Protein AF-A0A6G7C1N6-F1 (afdb_monomer)

Radius of gyration: 21.35 Å; Cα contacts (8 Å, |Δi|>4): 189; chains: 1; bounding box: 55×46×59 Å

Mean predicted aligned error: 6.72 Å

Solvent-accessible surface area (backbone atoms only — not comparable to full-atom values): 11864 Å² total; per-residue (Å²): 137,76,78,71,49,55,64,62,44,63,66,41,54,70,40,56,60,66,45,40,52,55,46,50,56,48,52,52,52,52,46,51,51,34,33,75,70,66,79,36,56,66,69,57,44,53,50,49,53,52,52,52,49,65,70,47,46,66,64,53,44,53,55,50,53,54,48,50,54,51,53,51,49,56,49,37,54,54,47,24,75,73,68,78,51,92,70,78,76,60,67,72,58,52,52,49,52,62,74,38,42,68,51,41,68,70,47,51,50,52,47,53,54,27,48,34,37,56,42,59,59,53,65,52,33,40,33,78,36,80,51,61,86,92,42,67,51,49,36,33,32,35,49,74,53,75,87,51,48,78,48,28,65,60,49,73,45,44,42,62,34,54,48,54,43,82,78,44,69,91,57,55,74,66,60,44,55,74,46,28,68,63,50,49,53,51,39,49,75,70,63,30,47,64,61,65,71,62,22,62,81,48,52,20,26,57,52,80,82,86,124

Structure (mmCIF, N/CA/C/O backbone):
data_AF-A0A6G7C1N6-F1
#
_entry.id   AF-A0A6G7C1N6-F1
#
loop_
_atom_site.group_PDB
_atom_site.id
_atom_site.type_symbol
_atom_site.label_atom_id
_atom_site.label_alt_id
_atom_site.label_comp_id
_atom_site.label_asym_id
_atom_site.label_entity_id
_atom_site.label_seq_id
_atom_site.pdbx_PDB_ins_code
_atom_site.Cartn_x
_atom_site.Cartn_y
_atom_site.Cartn_z
_atom_site.occupancy
_atom_site.B_iso_or_equiv
_atom_site.auth_seq_id
_atom_site.auth_comp_id
_atom_site.auth_asym_id
_atom_site.auth_atom_id
_atom_site.pdbx_PDB_model_num
ATOM 1 N N . MET A 1 1 ? -12.155 10.805 4.838 1.00 38.41 1 MET A N 1
ATOM 2 C CA . MET A 1 1 ? -11.501 9.837 3.916 1.00 38.41 1 MET A CA 1
ATOM 3 C C . MET A 1 1 ? -12.483 8.929 3.139 1.00 38.41 1 MET A C 1
ATOM 5 O O . MET A 1 1 ? -12.028 8.011 2.470 1.00 38.41 1 MET A O 1
ATOM 9 N N . ALA A 1 2 ? -13.802 9.180 3.157 1.00 33.94 2 ALA A N 1
ATOM 10 C CA . ALA A 1 2 ? -14.823 8.188 2.778 1.00 33.94 2 ALA A CA 1
ATOM 11 C C . ALA A 1 2 ? -15.446 8.314 1.362 1.00 33.94 2 ALA A C 1
ATOM 13 O O . ALA A 1 2 ? -16.517 7.760 1.142 1.00 33.94 2 ALA A O 1
ATOM 14 N N . SER A 1 3 ? -14.834 9.017 0.396 1.00 39.03 3 SER A N 1
ATOM 15 C CA . SER A 1 3 ? -15.462 9.236 -0.933 1.00 39.03 3 SER A CA 1
ATOM 16 C C . SER A 1 3 ? -14.663 8.766 -2.155 1.00 39.03 3 SER A C 1
ATOM 18 O O . SER A 1 3 ? -15.108 8.944 -3.287 1.00 39.03 3 SER A O 1
ATOM 20 N N . LEU A 1 4 ? -13.497 8.138 -1.983 1.00 48.91 4 LEU A N 1
ATOM 21 C CA . LEU A 1 4 ? -12.754 7.603 -3.128 1.00 48.91 4 LEU A CA 1
ATOM 22 C C . LEU A 1 4 ? -13.319 6.224 -3.495 1.00 48.91 4 LEU A C 1
ATOM 24 O O . LEU A 1 4 ? -13.067 5.240 -2.801 1.00 48.91 4 LEU A O 1
ATOM 28 N N . GLY A 1 5 ? -14.111 6.173 -4.572 1.00 58.88 5 GLY A N 1
ATOM 29 C CA . GLY A 1 5 ? -14.735 4.950 -5.085 1.00 58.88 5 GLY A CA 1
ATOM 30 C C . GLY A 1 5 ? -13.748 3.790 -5.284 1.00 58.88 5 GLY A C 1
ATOM 31 O O . GLY A 1 5 ? -12.552 3.996 -5.508 1.00 58.88 5 GLY A O 1
ATOM 32 N N . ALA A 1 6 ? -14.260 2.557 -5.214 1.00 59.09 6 ALA A N 1
ATOM 33 C CA . ALA A 1 6 ? -13.471 1.320 -5.203 1.00 59.09 6 ALA A CA 1
ATOM 34 C C . ALA A 1 6 ? -12.459 1.202 -6.364 1.00 59.09 6 ALA A C 1
ATOM 36 O O . ALA A 1 6 ? -11.349 0.718 -6.155 1.00 59.09 6 ALA A O 1
ATOM 37 N N . ILE A 1 7 ? -12.798 1.712 -7.554 1.00 63.44 7 ILE A N 1
ATOM 38 C CA . ILE A 1 7 ? -11.931 1.697 -8.746 1.00 63.44 7 ILE A CA 1
ATOM 39 C C . ILE A 1 7 ? -10.726 2.631 -8.578 1.00 63.44 7 ILE A C 1
ATOM 41 O O . ILE A 1 7 ? -9.591 2.220 -8.797 1.00 63.44 7 ILE A O 1
ATOM 45 N N . LYS A 1 8 ? -10.941 3.872 -8.116 1.00 64.00 8 LYS A N 1
ATOM 46 C CA . LYS A 1 8 ? -9.837 4.812 -7.851 1.00 64.00 8 LYS A CA 1
ATOM 47 C C . LYS A 1 8 ? -8.891 4.251 -6.793 1.00 64.00 8 LYS A C 1
ATOM 49 O O . LYS A 1 8 ? -7.681 4.397 -6.922 1.00 64.00 8 LYS A O 1
ATOM 54 N N . ARG A 1 9 ? -9.420 3.563 -5.775 1.00 66.12 9 ARG A N 1
ATOM 55 C CA . ARG A 1 9 ? -8.596 2.844 -4.793 1.00 66.12 9 ARG A CA 1
ATOM 56 C C . ARG A 1 9 ? -7.813 1.703 -5.426 1.00 66.12 9 ARG A C 1
ATOM 58 O O . ARG A 1 9 ? -6.621 1.625 -5.171 1.00 66.12 9 ARG A O 1
ATOM 65 N N . LEU A 1 10 ? -8.424 0.863 -6.259 1.00 66.88 10 LEU A N 1
ATOM 66 C CA . LEU A 1 10 ? -7.709 -0.223 -6.937 1.00 66.88 10 LEU A CA 1
ATOM 67 C C . LEU A 1 10 ? -6.537 0.293 -7.783 1.00 66.88 10 LEU A C 1
ATOM 69 O O . LEU A 1 10 ? -5.484 -0.327 -7.775 1.00 66.88 10 LEU A O 1
ATOM 73 N N . LEU A 1 11 ? -6.697 1.440 -8.446 1.00 65.31 11 LEU A N 1
ATOM 74 C CA . LEU A 1 11 ? -5.650 2.047 -9.276 1.00 65.31 11 LEU A CA 1
ATOM 75 C C . LEU A 1 11 ? -4.551 2.748 -8.460 1.00 65.31 11 LEU A C 1
ATOM 77 O O . LEU A 1 11 ? -3.399 2.760 -8.866 1.00 65.31 11 LEU A O 1
ATOM 81 N N . THR A 1 12 ? -4.886 3.308 -7.295 1.00 66.62 12 THR A N 1
ATOM 82 C CA . THR A 1 12 ? -3.938 4.066 -6.443 1.00 66.62 12 THR A CA 1
ATOM 83 C C . THR A 1 12 ? -3.315 3.240 -5.316 1.00 66.62 12 THR A C 1
ATOM 85 O O . THR A 1 12 ? -2.442 3.717 -4.596 1.00 66.62 12 THR A O 1
ATOM 88 N N . THR A 1 13 ? -3.784 2.008 -5.122 1.00 65.69 13 THR A N 1
ATOM 89 C CA . THR A 1 13 ? -3.268 1.076 -4.111 1.00 65.69 13 THR A CA 1
ATOM 90 C C . THR A 1 13 ? -1.903 0.471 -4.482 1.00 65.69 13 THR A C 1
ATOM 92 O O . THR A 1 13 ? -1.080 0.347 -3.575 1.00 65.69 13 THR A O 1
ATOM 95 N N . PRO A 1 14 ? -1.633 0.107 -5.754 1.00 63.72 14 PRO A N 1
ATOM 96 C CA . PRO A 1 14 ? -0.341 -0.431 -6.176 1.00 63.72 14 PRO A CA 1
ATOM 97 C C . PRO A 1 14 ? 0.733 0.654 -6.304 1.00 63.72 14 PRO A C 1
ATOM 99 O O . PRO A 1 14 ? 1.883 0.404 -5.965 1.00 63.72 14 PRO A O 1
ATOM 102 N N . ASP A 1 15 ? 0.364 1.855 -6.764 1.00 70.12 15 ASP A N 1
ATOM 103 C CA . ASP A 1 15 ? 1.309 2.955 -6.971 1.00 70.12 15 ASP A CA 1
ATOM 104 C C . ASP A 1 15 ? 1.477 3.794 -5.699 1.00 70.12 15 ASP A C 1
ATOM 106 O O . ASP A 1 15 ? 0.717 4.722 -5.389 1.00 70.12 15 ASP A O 1
ATOM 110 N N . VAL A 1 16 ? 2.519 3.455 -4.945 1.00 69.81 16 VAL A N 1
ATOM 111 C CA . VAL A 1 16 ? 2.881 4.162 -3.717 1.00 69.81 16 VAL A CA 1
ATOM 112 C C . VAL A 1 16 ? 3.701 5.418 -3.985 1.00 69.81 16 VAL A C 1
ATOM 114 O O . VAL A 1 16 ? 3.812 6.244 -3.081 1.00 69.81 16 VAL A O 1
ATOM 117 N N . VAL A 1 17 ? 4.166 5.653 -5.213 1.00 76.19 17 VAL A N 1
ATOM 118 C CA . VAL A 1 17 ? 4.779 6.931 -5.583 1.00 76.19 17 VAL A CA 1
ATOM 119 C C . VAL A 1 17 ? 3.692 7.991 -5.670 1.00 76.19 17 VAL A C 1
ATOM 121 O O . VAL A 1 17 ? 3.662 8.893 -4.835 1.00 76.19 17 VAL A O 1
ATOM 124 N N . LEU A 1 18 ? 2.731 7.855 -6.588 1.00 75.19 18 LEU A N 1
ATOM 125 C CA . LEU A 1 18 ? 1.660 8.847 -6.724 1.00 75.19 18 LEU A CA 1
ATOM 126 C C . LEU A 1 18 ? 0.779 8.882 -5.471 1.00 75.19 18 LEU A C 1
ATOM 128 O O . LEU A 1 18 ? 0.541 9.947 -4.897 1.00 75.19 18 LEU A O 1
ATOM 132 N N . GLY A 1 19 ? 0.353 7.717 -4.972 1.00 74.56 19 GLY A N 1
ATOM 133 C CA . GLY A 1 19 ? -0.438 7.633 -3.745 1.00 74.56 19 GLY A CA 1
ATOM 134 C C . GLY A 1 19 ? 0.308 8.145 -2.506 1.00 74.56 19 GLY A C 1
ATOM 135 O O . GLY A 1 19 ? -0.309 8.714 -1.603 1.00 74.56 19 GLY A O 1
ATOM 136 N N . GLY A 1 20 ? 1.627 7.952 -2.436 1.00 77.19 20 GLY A N 1
ATOM 137 C CA . GLY A 1 20 ? 2.487 8.458 -1.364 1.00 77.19 20 GLY A CA 1
ATOM 138 C C . GLY A 1 20 ? 2.661 9.971 -1.417 1.00 77.19 20 GLY A C 1
ATOM 139 O O . GLY A 1 20 ? 2.500 10.622 -0.388 1.00 77.19 20 GLY A O 1
ATOM 140 N N . LEU A 1 21 ? 2.890 10.538 -2.603 1.00 80.25 21 LEU A N 1
ATOM 141 C CA . LEU A 1 21 ? 3.000 11.985 -2.805 1.00 80.25 21 LEU A CA 1
ATOM 142 C C . LEU A 1 21 ? 1.693 12.707 -2.453 1.00 80.25 21 LEU A C 1
ATOM 144 O O . LEU A 1 21 ? 1.715 13.684 -1.704 1.00 80.25 21 LEU A O 1
ATOM 148 N N . PHE A 1 22 ? 0.538 12.187 -2.888 1.00 82.12 22 PHE A N 1
ATOM 149 C CA . PHE A 1 22 ? -0.759 12.753 -2.497 1.00 82.12 22 PHE A CA 1
ATOM 150 C C . PHE A 1 22 ? -1.008 12.668 -0.985 1.00 82.12 22 PHE A C 1
ATOM 152 O O . PHE A 1 22 ? -1.589 13.584 -0.398 1.00 82.12 22 PHE A O 1
ATOM 159 N N . ARG A 1 23 ? -0.568 11.581 -0.335 1.00 80.88 23 ARG A N 1
ATOM 160 C CA . ARG A 1 23 ? -0.648 11.444 1.127 1.00 80.88 23 ARG A CA 1
ATOM 161 C C . ARG A 1 23 ? 0.262 12.433 1.843 1.00 80.88 23 ARG A C 1
ATOM 163 O O . ARG A 1 23 ? -0.199 13.055 2.791 1.00 80.88 23 ARG A O 1
ATOM 170 N N . LEU A 1 24 ? 1.500 12.601 1.382 1.00 85.88 24 LEU A N 1
ATOM 171 C CA . LEU A 1 24 ? 2.441 13.585 1.920 1.00 85.88 24 LEU A CA 1
ATOM 172 C C . LEU A 1 24 ? 1.850 14.991 1.860 1.00 85.88 24 LEU A C 1
ATOM 174 O O . LEU A 1 24 ? 1.790 15.666 2.882 1.00 85.88 24 LEU A O 1
ATOM 178 N N . HIS A 1 25 ? 1.334 15.387 0.695 1.00 87.75 25 HIS A N 1
ATOM 179 C CA . HIS A 1 25 ? 0.701 16.690 0.520 1.00 87.75 25 HIS A CA 1
ATOM 180 C C . HIS A 1 25 ? -0.464 16.901 1.498 1.00 87.75 25 HIS A C 1
ATOM 182 O O . HIS A 1 25 ? -0.517 17.915 2.193 1.00 87.75 25 HIS A O 1
ATOM 188 N N . ARG A 1 26 ? -1.369 15.918 1.611 1.00 88.44 26 ARG A N 1
ATOM 189 C CA . ARG A 1 26 ? -2.503 16.007 2.540 1.00 88.44 26 ARG A CA 1
ATOM 190 C C . ARG A 1 26 ? -2.053 16.082 3.997 1.00 88.44 26 ARG A C 1
ATOM 192 O O . ARG A 1 26 ? -2.545 16.929 4.724 1.00 88.44 26 ARG A O 1
ATOM 199 N N . MET A 1 27 ? -1.112 15.238 4.412 1.00 89.88 27 MET A N 1
ATOM 200 C CA . MET A 1 27 ? -0.614 15.249 5.788 1.00 89.88 27 MET A CA 1
ATOM 201 C C . MET A 1 27 ? 0.094 16.560 6.127 1.00 89.88 27 MET A C 1
ATOM 203 O O . MET A 1 27 ? -0.031 17.034 7.248 1.00 89.88 27 MET A O 1
ATOM 207 N N . PHE A 1 28 ? 0.805 17.166 5.174 1.00 93.56 28 PHE A N 1
ATOM 208 C CA . PHE A 1 28 ? 1.429 18.468 5.393 1.00 93.56 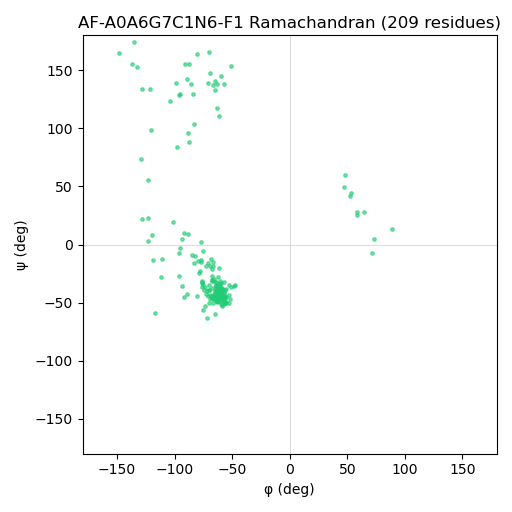28 PHE A CA 1
ATOM 209 C C . PHE A 1 28 ? 0.374 19.554 5.596 1.00 93.56 28 PHE A C 1
ATOM 211 O O . PHE A 1 28 ? 0.517 20.341 6.525 1.00 93.56 28 PHE A O 1
ATOM 218 N N . SER A 1 29 ? -0.694 19.537 4.793 1.00 94.00 29 SER A N 1
ATOM 219 C CA . SER A 1 29 ? -1.839 20.437 4.961 1.00 94.00 29 SER A CA 1
ATOM 220 C C . SER A 1 29 ? -2.560 20.221 6.295 1.00 94.00 29 SER A C 1
ATOM 222 O O . SER A 1 29 ? -2.885 21.194 6.968 1.00 94.00 29 SER A O 1
ATOM 224 N N . ASP A 1 30 ? -2.769 18.971 6.719 1.00 92.94 30 ASP A N 1
ATOM 225 C CA . ASP A 1 30 ? -3.373 18.670 8.021 1.00 92.94 30 ASP A CA 1
ATOM 226 C C . ASP A 1 30 ? -2.481 19.177 9.171 1.00 92.94 30 ASP A C 1
ATOM 228 O O . ASP A 1 30 ? -2.976 19.793 10.107 1.00 92.94 30 ASP A O 1
ATOM 232 N N . MET A 1 31 ? -1.158 19.006 9.077 1.00 94.50 31 MET A N 1
ATOM 233 C CA . MET A 1 31 ? -0.210 19.539 10.064 1.00 94.50 31 MET A CA 1
ATOM 234 C C . MET A 1 31 ? -0.202 21.068 10.129 1.00 94.50 31 MET A C 1
ATOM 236 O O . MET A 1 31 ? -0.048 21.613 11.218 1.00 94.50 31 MET A O 1
ATOM 240 N N . ASP A 1 32 ? -0.343 21.756 8.994 1.00 95.12 32 ASP A N 1
ATOM 241 C CA . ASP A 1 32 ? -0.446 23.221 8.972 1.00 95.12 32 ASP A CA 1
ATOM 242 C C . ASP A 1 32 ? -1.719 23.693 9.675 1.00 95.12 32 ASP A C 1
ATOM 244 O O . ASP A 1 32 ? -1.660 24.596 10.504 1.00 95.12 32 ASP A O 1
ATOM 248 N N . ARG A 1 33 ? -2.842 23.002 9.460 1.00 95.44 33 ARG A N 1
ATOM 249 C CA . ARG A 1 33 ? -4.099 23.290 10.164 1.00 95.44 33 ARG A CA 1
ATOM 250 C C . ARG A 1 33 ? -3.991 23.067 11.673 1.00 95.44 33 ARG A C 1
ATOM 252 O O . ARG A 1 33 ? -4.511 23.861 12.445 1.00 95.44 33 ARG A O 1
ATOM 259 N N . GLU A 1 34 ? -3.303 22.017 12.118 1.00 95.25 34 GLU A N 1
ATOM 260 C CA . GLU A 1 34 ? -3.068 21.786 13.553 1.00 95.25 34 GLU A CA 1
ATOM 261 C C . GLU A 1 34 ? -2.144 22.849 14.175 1.00 95.25 34 GLU A C 1
ATOM 263 O O . GLU A 1 34 ? -2.296 23.224 15.338 1.00 95.25 34 GLU A O 1
ATOM 268 N N . VAL A 1 35 ? -1.205 23.389 13.396 1.00 96.00 35 VAL A N 1
ATOM 269 C CA . VAL A 1 35 ? -0.404 24.544 13.818 1.00 96.00 35 VAL A CA 1
ATOM 270 C C . VAL A 1 35 ? -1.275 25.794 13.953 1.00 96.00 35 VAL A C 1
ATOM 272 O O . VAL A 1 35 ? -1.194 26.476 14.973 1.00 96.00 35 VAL A O 1
ATOM 275 N N . GLU A 1 36 ? -2.127 26.075 12.964 1.00 95.81 36 GLU A N 1
ATOM 276 C CA . GLU A 1 36 ? -3.073 27.201 12.989 1.00 95.81 36 GLU A CA 1
ATOM 277 C C . GLU A 1 36 ? -4.051 27.106 14.170 1.00 95.81 36 GLU A C 1
ATOM 279 O O . GLU A 1 36 ? -4.338 28.108 14.821 1.00 95.81 36 GLU A O 1
ATOM 284 N N . ASN A 1 37 ? -4.500 25.894 14.505 1.00 95.69 37 ASN A N 1
ATOM 285 C CA . ASN A 1 37 ? -5.381 25.623 15.644 1.00 95.69 37 ASN A CA 1
ATOM 286 C C . ASN A 1 37 ? -4.664 25.678 17.008 1.00 95.69 37 ASN A C 1
ATOM 288 O O . ASN A 1 37 ? -5.308 25.525 18.047 1.00 95.69 37 ASN A O 1
ATOM 292 N N . GLY A 1 38 ? -3.338 25.844 17.032 1.00 94.12 38 GLY A N 1
ATOM 293 C CA . GLY A 1 38 ? -2.531 25.870 18.254 1.00 94.12 38 GLY A CA 1
ATOM 294 C C . GLY A 1 38 ? -2.340 24.507 18.934 1.00 94.12 38 GLY A C 1
ATOM 295 O O . GLY A 1 38 ? -1.733 24.443 20.004 1.00 94.12 38 GLY A O 1
ATOM 296 N N . SER A 1 39 ? -2.816 23.412 18.332 1.00 94.88 39 SER A N 1
ATOM 297 C CA . SER A 1 39 ? -2.665 22.047 18.855 1.00 94.88 39 SER A CA 1
ATOM 298 C C . SER A 1 39 ? -1.265 21.474 18.602 1.00 94.88 39 SER A C 1
ATOM 300 O O . SER A 1 39 ? -0.818 20.582 19.328 1.00 94.88 39 SER A O 1
ATOM 302 N N . LEU A 1 40 ? -0.541 22.002 17.605 1.00 95.38 40 LEU A N 1
ATOM 303 C CA . LEU A 1 40 ? 0.801 21.560 17.232 1.00 95.38 40 LEU A CA 1
ATOM 304 C C . LEU A 1 40 ? 1.794 22.729 17.157 1.00 95.38 40 LEU A C 1
ATOM 306 O O . LEU A 1 40 ? 1.551 23.749 16.523 1.00 95.38 40 LEU A O 1
ATOM 310 N N . LYS A 1 41 ? 2.983 22.567 17.751 1.00 95.81 41 LYS A N 1
ATOM 311 C CA . LYS A 1 41 ? 4.066 23.558 17.625 1.00 95.81 41 LYS A CA 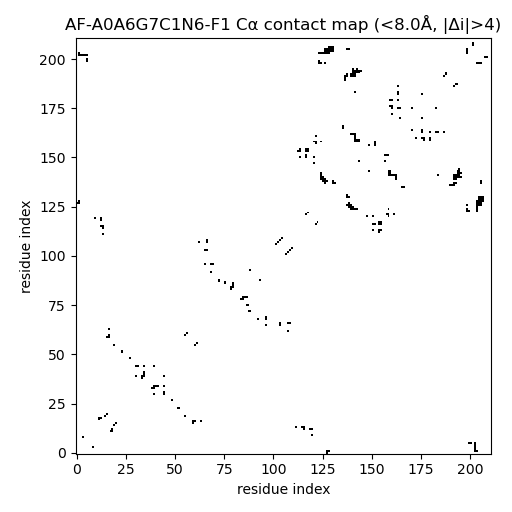1
ATOM 312 C C . LYS A 1 41 ? 4.653 23.555 16.207 1.00 95.81 41 LYS A C 1
ATOM 314 O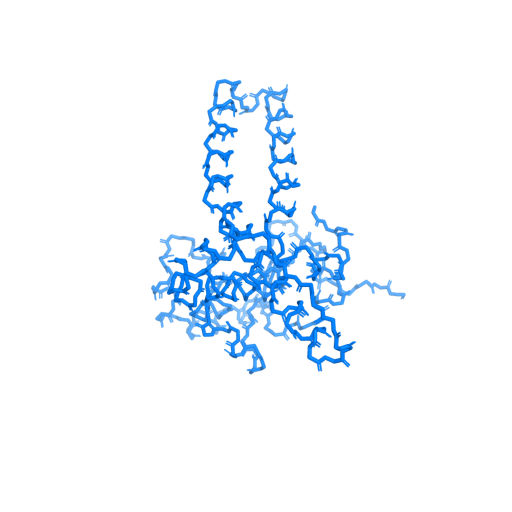 O . LYS A 1 41 ? 4.940 22.486 15.665 1.00 95.81 41 LYS A O 1
ATOM 319 N N . ILE A 1 42 ? 4.946 24.740 15.660 1.00 95.25 42 ILE A N 1
ATOM 320 C CA . ILE A 1 42 ? 5.568 24.928 14.328 1.00 95.25 42 ILE A CA 1
ATOM 321 C C . ILE A 1 42 ? 6.864 24.118 14.180 1.00 95.25 42 ILE A C 1
ATOM 323 O O . ILE A 1 42 ? 7.091 23.472 13.154 1.00 95.25 42 ILE A O 1
ATOM 327 N N . GLU A 1 43 ? 7.709 24.121 15.213 1.00 95.12 43 GLU A N 1
ATOM 328 C CA . GLU A 1 43 ? 8.978 23.388 15.207 1.00 95.12 43 GLU A CA 1
ATOM 329 C C . GLU A 1 43 ? 8.749 21.873 15.085 1.00 95.12 43 GLU A C 1
ATOM 331 O O . GLU A 1 43 ? 9.398 21.194 14.287 1.00 95.12 43 GLU A O 1
ATOM 336 N N . THR A 1 44 ? 7.783 21.342 15.840 1.00 94.56 44 THR A N 1
ATOM 337 C CA . THR A 1 44 ? 7.403 19.927 15.788 1.00 94.56 44 THR A CA 1
ATOM 338 C C . THR A 1 44 ? 6.812 19.572 14.427 1.00 94.56 44 THR A C 1
ATOM 340 O O . THR A 1 44 ? 7.226 18.573 13.842 1.00 94.56 44 THR A O 1
ATOM 343 N N . SER A 1 45 ? 5.918 20.405 13.884 1.00 95.00 45 SER A N 1
ATOM 344 C CA . SER A 1 45 ? 5.361 20.239 12.534 1.00 95.00 45 SER A CA 1
ATOM 345 C C . SER A 1 45 ? 6.471 20.165 11.480 1.00 95.00 45 SER A C 1
ATOM 347 O O . SER A 1 45 ? 6.558 19.195 10.729 1.00 95.00 45 SER A O 1
ATOM 349 N N . SER A 1 46 ? 7.410 21.114 11.500 1.00 94.75 46 SER A N 1
ATOM 350 C CA . SER A 1 46 ? 8.551 21.147 10.575 1.00 94.75 46 SER A CA 1
ATOM 351 C C . SER A 1 46 ? 9.432 19.896 10.673 1.00 94.75 46 SER A C 1
ATOM 353 O O . SER A 1 46 ? 9.803 19.311 9.650 1.00 94.75 46 SER A O 1
ATOM 355 N N . LYS A 1 47 ? 9.739 19.435 11.896 1.00 95.31 47 LYS A N 1
ATOM 356 C CA . LYS A 1 47 ? 10.499 18.192 12.116 1.00 95.31 47 LYS A CA 1
ATOM 357 C C . LYS A 1 47 ? 9.756 16.975 11.565 1.00 95.31 47 LYS A C 1
ATOM 359 O O . LYS A 1 47 ? 10.361 16.173 10.854 1.00 95.31 47 LYS A O 1
ATOM 364 N N . LEU A 1 48 ? 8.457 16.853 11.842 1.00 93.44 48 LEU A N 1
ATOM 365 C CA . LEU A 1 48 ? 7.631 15.748 11.352 1.00 93.44 48 LEU A CA 1
ATOM 366 C C . LEU A 1 48 ? 7.553 15.736 9.822 1.00 93.44 48 LEU A C 1
ATOM 368 O O . LEU A 1 48 ? 7.787 14.689 9.219 1.00 93.44 48 LEU A O 1
ATOM 372 N N . LYS A 1 49 ? 7.325 16.893 9.187 1.00 93.31 49 LYS A N 1
ATOM 373 C CA . LYS A 1 49 ? 7.319 17.032 7.723 1.00 93.31 49 LYS A CA 1
ATOM 374 C C . LYS A 1 49 ? 8.632 16.556 7.102 1.00 93.31 49 LYS A C 1
ATOM 376 O O . LYS A 1 49 ? 8.617 15.771 6.153 1.00 93.31 49 LYS A O 1
ATOM 381 N N . ARG A 1 50 ? 9.774 16.962 7.672 1.00 91.69 50 ARG A N 1
ATOM 382 C CA . ARG A 1 50 ? 11.102 16.532 7.209 1.00 91.69 50 ARG A CA 1
ATOM 383 C C . ARG A 1 50 ? 11.306 15.026 7.366 1.00 91.69 50 ARG A C 1
ATOM 385 O O . ARG A 1 50 ? 11.738 14.380 6.414 1.00 91.69 50 ARG A O 1
ATOM 392 N N . ILE A 1 51 ? 10.994 14.469 8.538 1.00 90.19 51 ILE A N 1
ATOM 393 C CA . ILE A 1 51 ? 11.115 13.027 8.804 1.00 90.19 51 ILE A CA 1
ATOM 394 C C . ILE A 1 51 ? 10.267 12.246 7.805 1.00 90.19 51 ILE A C 1
ATOM 396 O O . ILE A 1 51 ? 10.766 11.325 7.167 1.00 90.19 51 ILE A O 1
ATOM 400 N N . MET A 1 52 ? 9.009 12.635 7.618 1.00 86.25 52 MET A N 1
ATOM 401 C CA . MET A 1 52 ? 8.109 11.972 6.682 1.00 86.25 52 MET A CA 1
ATOM 402 C C . MET A 1 52 ? 8.606 12.029 5.238 1.00 86.25 52 MET A C 1
ATOM 404 O O . MET A 1 52 ? 8.604 11.002 4.560 1.00 86.25 52 MET A O 1
ATOM 408 N N . PHE A 1 53 ? 9.057 13.200 4.778 1.00 86.00 53 PHE A N 1
ATOM 409 C CA . PHE A 1 53 ? 9.622 13.355 3.439 1.00 86.00 53 PHE A CA 1
ATOM 410 C C . PHE A 1 53 ? 10.823 12.423 3.244 1.00 86.00 53 PHE A C 1
ATOM 412 O O . PHE A 1 53 ? 10.834 11.615 2.321 1.00 86.00 53 PHE A O 1
ATOM 419 N N . LEU A 1 54 ? 11.793 12.457 4.162 1.00 86.88 54 LEU A N 1
ATOM 420 C CA . LEU A 1 54 ? 12.999 11.627 4.079 1.00 86.88 54 LEU A CA 1
ATOM 421 C C . LEU A 1 54 ? 12.721 10.129 4.256 1.00 86.88 54 LEU A C 1
ATOM 423 O O . LEU A 1 54 ? 13.459 9.312 3.718 1.00 86.88 54 LEU A O 1
ATOM 427 N N . SER A 1 55 ? 11.661 9.761 4.976 1.00 80.25 55 SER A N 1
ATOM 428 C CA . SER A 1 55 ? 11.291 8.355 5.187 1.00 80.25 55 SER A CA 1
ATOM 429 C C . SER A 1 55 ? 10.626 7.741 3.956 1.00 80.25 55 SER A C 1
ATOM 431 O O . SER A 1 55 ? 10.770 6.549 3.704 1.00 80.25 55 SER A O 1
ATOM 433 N N . ILE A 1 56 ? 9.874 8.539 3.194 1.00 72.81 56 ILE A N 1
ATOM 434 C CA . ILE A 1 56 ? 9.124 8.053 2.032 1.00 72.81 56 ILE A CA 1
ATOM 435 C C . ILE A 1 56 ? 9.960 8.169 0.758 1.00 72.81 56 ILE A C 1
ATOM 437 O O . ILE A 1 56 ? 9.991 7.233 -0.035 1.00 72.81 56 ILE A O 1
ATOM 441 N N . VAL A 1 57 ? 10.633 9.298 0.544 1.00 73.62 57 VAL A N 1
ATOM 442 C CA . VAL A 1 57 ? 11.072 9.716 -0.793 1.00 73.62 57 VAL A CA 1
ATOM 443 C C . VAL A 1 57 ? 12.278 8.926 -1.321 1.00 73.62 57 VAL A C 1
ATOM 445 O O . VAL A 1 57 ? 12.130 8.315 -2.375 1.00 73.62 57 VAL A O 1
ATOM 448 N N . PRO A 1 58 ? 13.445 8.843 -0.654 1.00 77.38 58 PRO A N 1
ATOM 449 C CA . PRO A 1 58 ? 14.661 8.376 -1.324 1.00 77.38 58 PRO A CA 1
ATOM 450 C C . PRO A 1 58 ? 14.600 6.899 -1.727 1.00 77.38 58 PRO A C 1
ATOM 452 O O . PRO A 1 58 ? 14.832 6.556 -2.882 1.00 77.38 58 PRO A O 1
ATOM 455 N N . VAL A 1 59 ? 14.237 6.021 -0.790 1.00 82.12 59 VAL A N 1
ATOM 456 C CA . VAL A 1 59 ? 14.271 4.569 -1.019 1.00 82.12 59 VAL A CA 1
ATOM 457 C C . VAL A 1 59 ? 13.044 4.100 -1.798 1.00 82.12 59 VAL A C 1
ATOM 459 O O . VAL A 1 59 ? 13.179 3.329 -2.746 1.00 82.12 59 VAL A O 1
ATOM 462 N N . THR A 1 60 ? 11.848 4.579 -1.439 1.00 82.56 60 THR A N 1
ATOM 463 C CA . THR A 1 60 ? 10.608 4.129 -2.091 1.00 82.56 60 THR A CA 1
ATOM 464 C C . THR A 1 60 ? 10.558 4.583 -3.541 1.00 82.56 60 THR A C 1
ATOM 466 O O . THR A 1 60 ? 10.245 3.766 -4.404 1.00 82.56 60 THR A O 1
ATOM 469 N N . ILE A 1 61 ? 10.882 5.851 -3.828 1.00 84.94 61 ILE A N 1
ATOM 470 C CA . ILE A 1 61 ? 10.849 6.359 -5.205 1.00 84.94 61 ILE A CA 1
ATOM 471 C C . ILE A 1 61 ? 11.900 5.646 -6.043 1.00 84.94 61 ILE A C 1
ATOM 473 O O . ILE A 1 61 ? 11.561 5.161 -7.115 1.00 84.94 61 ILE A O 1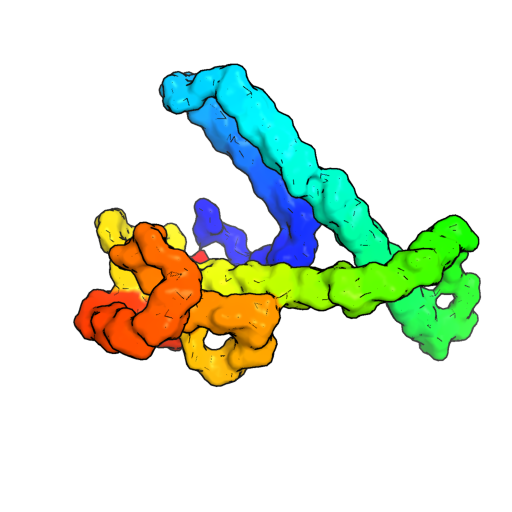
ATOM 477 N N . PHE A 1 62 ? 13.133 5.509 -5.545 1.00 88.81 62 PHE A N 1
ATOM 478 C CA . PHE A 1 62 ? 14.178 4.789 -6.270 1.00 88.81 62 PHE A CA 1
ATOM 479 C C . PHE A 1 62 ? 13.753 3.352 -6.611 1.00 88.81 62 PHE A C 1
ATOM 481 O O . PHE A 1 62 ? 13.803 2.954 -7.773 1.00 88.81 62 PHE A O 1
ATOM 488 N N . ALA A 1 63 ? 13.244 2.603 -5.627 1.00 90.94 63 ALA A N 1
ATOM 489 C CA . ALA A 1 63 ? 12.750 1.242 -5.835 1.00 90.94 63 ALA A CA 1
ATOM 490 C C . ALA A 1 63 ? 11.643 1.168 -6.901 1.00 90.94 63 ALA A C 1
ATOM 492 O O . ALA A 1 63 ? 11.657 0.273 -7.746 1.00 90.94 63 ALA A O 1
ATOM 493 N N . HIS A 1 64 ? 10.699 2.114 -6.892 1.00 90.12 64 HIS A N 1
ATOM 494 C CA . HIS A 1 64 ? 9.606 2.139 -7.865 1.00 90.12 64 HIS A CA 1
ATOM 495 C C . HIS A 1 64 ? 10.070 2.577 -9.255 1.00 90.12 64 HIS A C 1
ATOM 497 O O . HIS A 1 64 ? 9.607 2.011 -10.235 1.00 90.12 64 HIS A O 1
ATOM 503 N N . VAL A 1 65 ? 11.014 3.517 -9.364 1.00 91.38 65 VAL A N 1
ATOM 504 C CA . VAL A 1 65 ? 11.608 3.914 -10.652 1.00 91.38 65 VAL A CA 1
ATOM 505 C C . VAL A 1 65 ? 12.315 2.728 -11.308 1.00 91.38 65 VAL A C 1
ATOM 507 O O . VAL A 1 65 ? 12.101 2.475 -12.492 1.00 91.38 65 VAL A O 1
ATOM 510 N N . VAL A 1 66 ? 13.089 1.949 -10.544 1.00 94.88 66 VAL A N 1
ATOM 511 C CA . VAL A 1 66 ? 13.708 0.709 -11.045 1.00 94.88 66 VAL A CA 1
ATOM 512 C C . VAL A 1 66 ? 12.639 -0.274 -11.532 1.00 94.88 66 VAL A C 1
ATOM 514 O O . VAL A 1 66 ? 12.762 -0.819 -12.628 1.00 94.88 66 VAL A O 1
ATOM 517 N N . LEU A 1 67 ? 11.563 -0.468 -10.7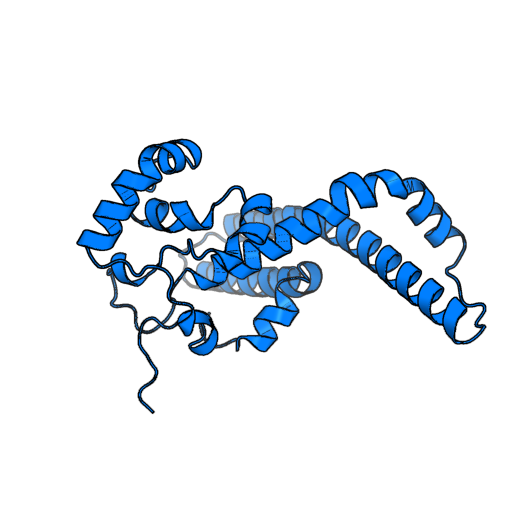62 1.00 94.56 67 LEU A N 1
ATOM 518 C CA . LEU A 1 67 ? 10.445 -1.328 -11.164 1.00 94.56 67 LEU A CA 1
ATOM 519 C C . LEU A 1 67 ? 9.715 -0.808 -12.413 1.00 94.56 67 LEU A C 1
ATOM 521 O O . LEU A 1 67 ? 9.309 -1.614 -13.244 1.00 94.56 67 LEU A O 1
ATOM 525 N N . TYR A 1 68 ? 9.573 0.508 -12.589 1.00 93.56 68 TYR A N 1
ATOM 526 C CA . TYR A 1 68 ? 8.976 1.097 -13.790 1.00 93.56 68 TYR A CA 1
ATOM 527 C C . TYR A 1 68 ? 9.809 0.806 -15.031 1.00 93.56 68 TYR A C 1
ATOM 529 O O . TYR A 1 68 ? 9.249 0.352 -16.026 1.00 93.56 68 TYR A O 1
ATOM 537 N N . PHE A 1 69 ? 11.131 0.985 -14.963 1.00 96.38 69 PHE A N 1
ATOM 538 C CA . PHE A 1 69 ? 12.018 0.596 -16.061 1.00 96.38 69 PHE A CA 1
ATOM 539 C C . PHE A 1 69 ? 11.965 -0.909 -16.329 1.00 96.38 69 PHE A C 1
ATOM 541 O O . PHE A 1 69 ? 11.873 -1.311 -17.483 1.00 96.38 69 PHE A O 1
ATOM 548 N N . PHE A 1 70 ? 11.940 -1.738 -15.283 1.00 96.69 70 PHE A N 1
ATOM 549 C CA . PHE A 1 70 ? 11.815 -3.187 -15.425 1.00 96.69 70 PHE A CA 1
ATOM 550 C C . PHE A 1 70 ? 10.520 -3.600 -16.149 1.00 96.69 70 PHE A C 1
ATOM 552 O O . PHE A 1 70 ? 10.573 -4.343 -17.127 1.00 96.69 70 PHE A O 1
ATOM 559 N N . PHE A 1 71 ? 9.356 -3.099 -15.717 1.00 95.75 71 PHE A N 1
ATOM 560 C CA . PHE A 1 71 ? 8.076 -3.426 -16.357 1.00 95.75 71 PHE A CA 1
ATOM 561 C C . PHE A 1 71 ? 7.958 -2.845 -17.767 1.00 95.75 71 PHE A C 1
ATOM 563 O O . PHE A 1 71 ? 7.407 -3.502 -18.648 1.00 95.75 71 PHE A O 1
ATOM 570 N N . ALA A 1 72 ? 8.477 -1.637 -17.993 1.00 96.00 72 ALA A N 1
ATOM 571 C CA . ALA A 1 72 ? 8.518 -1.048 -19.323 1.00 96.00 72 ALA A CA 1
ATOM 572 C C . ALA A 1 72 ? 9.433 -1.853 -20.262 1.00 96.00 72 ALA A C 1
ATOM 574 O O . ALA A 1 72 ? 9.046 -2.085 -21.401 1.00 96.00 72 ALA A O 1
ATOM 575 N N . GLY A 1 73 ? 10.571 -2.360 -19.777 1.00 95.56 73 GLY A N 1
ATOM 576 C CA . GLY A 1 73 ? 11.442 -3.272 -20.526 1.00 95.56 73 GLY A CA 1
ATOM 577 C C . GLY A 1 73 ? 10.728 -4.568 -20.900 1.00 95.56 73 GLY A C 1
ATOM 578 O O . GLY A 1 73 ? 10.661 -4.912 -22.073 1.00 95.56 73 GLY A O 1
ATOM 579 N N . ALA A 1 74 ? 10.068 -5.213 -19.934 1.00 95.00 74 ALA A N 1
ATOM 580 C CA . ALA A 1 74 ? 9.280 -6.419 -20.194 1.00 95.00 74 ALA A CA 1
ATOM 581 C C . ALA A 1 74 ? 8.145 -6.186 -21.214 1.00 95.00 74 ALA A C 1
ATOM 583 O O . ALA A 1 74 ? 7.841 -7.059 -22.028 1.00 95.00 74 ALA A O 1
ATOM 584 N N . LEU A 1 75 ? 7.514 -5.006 -21.187 1.00 95.12 75 LEU A N 1
ATOM 585 C CA . LEU A 1 75 ? 6.508 -4.616 -22.174 1.00 95.12 75 LEU A CA 1
ATOM 586 C C . LEU A 1 75 ? 7.125 -4.388 -23.561 1.00 95.12 75 LEU A C 1
ATOM 588 O O . LEU A 1 75 ? 6.543 -4.830 -24.551 1.00 95.12 75 LEU A O 1
ATOM 592 N N . LEU A 1 76 ? 8.278 -3.717 -23.643 1.00 94.62 76 LEU A N 1
ATOM 593 C CA . LEU A 1 76 ? 9.000 -3.502 -24.899 1.00 94.62 76 LEU A CA 1
ATOM 594 C C . LEU A 1 76 ? 9.424 -4.831 -25.527 1.00 94.62 76 LEU A C 1
ATOM 596 O O . LEU A 1 76 ? 9.149 -5.041 -26.704 1.00 94.62 76 LEU A O 1
ATOM 600 N N . ASP A 1 77 ? 9.983 -5.758 -24.748 1.00 93.31 77 ASP A N 1
ATOM 601 C CA . ASP A 1 77 ? 10.349 -7.099 -25.219 1.00 93.31 77 ASP A CA 1
ATOM 602 C C . ASP A 1 77 ? 9.134 -7.848 -25.779 1.00 93.31 77 ASP A C 1
ATOM 604 O O . ASP A 1 77 ? 9.186 -8.436 -26.865 1.00 93.31 77 ASP A O 1
ATOM 608 N N . TRP A 1 78 ? 8.001 -7.775 -25.071 1.00 94.19 78 TRP A N 1
ATOM 609 C CA . TRP A 1 78 ? 6.746 -8.363 -25.531 1.00 94.19 78 TRP A CA 1
ATOM 610 C C . TRP A 1 78 ? 6.253 -7.732 -26.843 1.00 94.19 78 TRP A C 1
ATOM 612 O O . TRP A 1 78 ? 5.823 -8.458 -27.740 1.00 94.19 78 TRP A O 1
ATOM 622 N N . LEU A 1 79 ? 6.332 -6.405 -26.992 1.00 94.81 79 LEU A N 1
ATOM 623 C CA . LEU A 1 79 ? 5.938 -5.697 -28.217 1.00 94.81 79 LEU A CA 1
ATOM 624 C C . LEU A 1 79 ? 6.880 -5.993 -29.390 1.00 94.81 79 LEU A C 1
ATOM 626 O O . LEU A 1 79 ? 6.403 -6.275 -30.491 1.00 94.81 79 LEU A O 1
ATOM 630 N N . ASN A 1 80 ? 8.194 -5.979 -29.159 1.00 94.06 80 ASN A N 1
ATOM 631 C CA . ASN A 1 80 ? 9.214 -6.302 -30.156 1.00 94.06 80 ASN A CA 1
ATOM 632 C C . ASN A 1 80 ? 8.980 -7.702 -30.737 1.00 94.06 80 ASN A C 1
ATOM 634 O O . ASN A 1 80 ? 8.956 -7.864 -31.956 1.00 94.06 80 ASN A O 1
ATOM 638 N N . GLY A 1 81 ? 8.690 -8.689 -29.881 1.00 93.00 81 GLY A N 1
ATOM 639 C CA . GLY A 1 81 ? 8.377 -10.055 -30.310 1.00 93.00 81 GLY A CA 1
ATOM 640 C C . GLY A 1 81 ? 7.051 -10.207 -31.069 1.00 93.00 81 GLY A C 1
ATOM 641 O O . GLY A 1 81 ? 6.875 -11.182 -31.797 1.00 93.00 81 GLY A O 1
ATOM 642 N N . ARG A 1 82 ? 6.106 -9.269 -30.919 1.00 94.25 82 ARG A N 1
ATOM 643 C CA . ARG A 1 82 ? 4.786 -9.313 -31.579 1.00 94.25 82 ARG A CA 1
ATOM 644 C C . ARG A 1 82 ? 4.737 -8.559 -32.899 1.00 94.25 82 ARG A C 1
ATOM 646 O O . ARG A 1 82 ? 4.026 -8.985 -33.803 1.00 94.25 82 ARG A O 1
ATOM 653 N N . TYR A 1 83 ? 5.461 -7.450 -32.988 1.00 93.56 83 TYR A N 1
ATOM 654 C CA . TYR A 1 83 ? 5.359 -6.503 -34.096 1.00 93.56 83 TYR A CA 1
ATOM 655 C C . TYR A 1 83 ? 6.677 -6.323 -34.862 1.00 93.56 83 TYR A C 1
ATOM 657 O O . TYR A 1 83 ? 6.751 -5.455 -35.725 1.00 93.56 83 TYR A O 1
ATOM 665 N N . VAL A 1 84 ? 7.703 -7.136 -34.567 1.00 84.62 84 VAL A N 1
ATOM 666 C CA . VAL A 1 84 ? 9.047 -7.058 -35.177 1.00 84.62 84 VAL A CA 1
ATOM 667 C C . VAL A 1 84 ? 9.624 -5.638 -35.052 1.00 84.62 84 VAL A C 1
ATOM 669 O O . VAL A 1 84 ? 10.149 -5.051 -35.994 1.00 84.62 84 VAL A O 1
ATOM 672 N N . LEU A 1 85 ? 9.471 -5.056 -33.862 1.00 89.31 85 LEU A N 1
ATOM 673 C CA . LEU A 1 85 ? 10.034 -3.752 -33.515 1.00 89.31 85 LEU A CA 1
ATOM 674 C C . LEU A 1 85 ? 11.464 -3.928 -32.977 1.00 89.31 85 LEU A C 1
ATOM 676 O O . LEU A 1 85 ? 11.812 -4.983 -32.448 1.00 89.31 85 LEU A O 1
ATOM 680 N N . VAL A 1 86 ? 12.286 -2.881 -33.099 1.00 86.81 86 VAL A N 1
ATOM 681 C CA . VAL A 1 86 ? 13.661 -2.833 -32.561 1.00 86.81 86 VAL A CA 1
ATOM 682 C C . VAL A 1 86 ? 13.793 -1.628 -31.632 1.00 86.81 86 VAL A C 1
ATOM 684 O O . VAL A 1 86 ? 14.602 -0.727 -31.842 1.00 86.81 86 VAL A O 1
ATOM 687 N N . VAL A 1 87 ? 12.911 -1.565 -30.634 1.00 91.44 87 VAL A N 1
ATOM 688 C CA . VAL A 1 87 ? 12.904 -0.488 -29.639 1.00 91.44 87 VAL A CA 1
ATOM 689 C C . VAL A 1 87 ? 13.487 -1.026 -28.340 1.00 91.44 87 VAL A C 1
ATOM 691 O O . VAL A 1 87 ? 12.990 -2.009 -27.797 1.00 91.44 87 VAL A O 1
ATOM 694 N N . GLY A 1 88 ? 14.532 -0.376 -27.839 1.00 91.38 88 GLY A N 1
ATOM 695 C CA . GLY A 1 88 ? 15.183 -0.712 -26.575 1.00 91.38 88 GLY A CA 1
ATOM 696 C C . GLY A 1 88 ? 15.462 0.536 -25.750 1.00 91.38 88 GLY A C 1
ATOM 697 O O . GLY A 1 88 ? 15.233 1.664 -26.201 1.00 91.38 88 GLY A O 1
ATOM 698 N N . PHE A 1 89 ? 15.951 0.341 -24.531 1.00 95.62 89 PHE A N 1
ATOM 699 C CA . PHE A 1 89 ? 16.392 1.456 -23.708 1.00 95.62 89 PHE A CA 1
ATOM 700 C C . PHE A 1 89 ? 17.801 1.930 -24.091 1.00 95.62 89 PHE A C 1
ATOM 702 O O . PHE A 1 89 ? 18.550 1.231 -24.771 1.00 95.62 89 PHE A O 1
ATOM 709 N N . PRO A 1 90 ? 18.202 3.136 -23.653 1.00 95.50 90 PRO A N 1
ATOM 710 C CA . PRO A 1 90 ? 19.604 3.524 -23.672 1.00 95.50 90 PRO A CA 1
ATOM 711 C C . PRO A 1 90 ? 20.449 2.569 -22.817 1.00 95.50 90 PRO A C 1
ATOM 713 O O . PRO A 1 90 ? 20.032 2.188 -21.722 1.00 95.50 90 PRO A O 1
ATOM 716 N N . GLN A 1 91 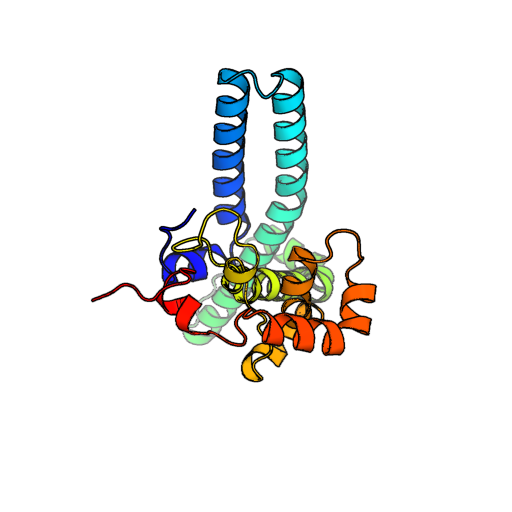? 21.687 2.301 -23.248 1.00 94.56 91 GLN A N 1
ATOM 717 C CA . GLN A 1 91 ? 22.619 1.366 -22.595 1.00 94.56 91 GLN A CA 1
ATOM 718 C C . GLN A 1 91 ? 22.749 1.562 -21.073 1.00 94.56 91 GLN A C 1
ATOM 720 O O . GLN A 1 91 ? 22.908 0.600 -20.327 1.00 94.56 91 GLN A O 1
ATOM 725 N N . GLY A 1 92 ? 22.688 2.807 -20.590 1.00 96.12 92 GLY A N 1
ATOM 726 C CA . GLY A 1 92 ? 22.774 3.101 -19.157 1.00 96.12 92 GLY A CA 1
ATOM 727 C C . GLY A 1 92 ? 21.629 2.493 -18.339 1.00 96.12 92 GLY A C 1
ATOM 728 O O . GLY A 1 92 ? 21.860 2.001 -17.235 1.00 96.12 92 GLY A O 1
ATOM 729 N N . VAL A 1 93 ? 20.410 2.484 -18.885 1.00 95.94 93 VAL A N 1
ATOM 730 C CA . VAL A 1 93 ? 19.236 1.888 -18.231 1.00 95.94 93 VAL A CA 1
ATOM 731 C C . VAL A 1 93 ? 19.339 0.365 -18.255 1.00 95.94 93 VAL A C 1
ATOM 733 O O . VAL A 1 93 ? 19.120 -0.264 -17.221 1.00 95.94 93 VAL A O 1
ATOM 736 N N . ASP A 1 94 ? 19.754 -0.221 -19.379 1.00 94.94 94 ASP A N 1
ATOM 737 C CA . ASP A 1 94 ? 19.960 -1.671 -19.478 1.00 94.94 94 ASP A CA 1
ATOM 738 C C . ASP A 1 94 ? 21.025 -2.151 -18.488 1.00 94.94 94 ASP A C 1
ATOM 740 O O . ASP A 1 94 ? 20.789 -3.079 -17.716 1.00 94.94 94 ASP A O 1
ATOM 744 N N . ASN A 1 95 ? 22.164 -1.456 -18.414 1.00 97.12 95 ASN A N 1
ATOM 745 C CA . ASN A 1 95 ? 23.229 -1.768 -17.460 1.00 97.12 95 ASN A CA 1
ATOM 746 C C . ASN A 1 95 ? 22.744 -1.690 -16.007 1.00 97.12 95 ASN A C 1
ATOM 748 O O . ASN A 1 95 ? 23.110 -2.536 -15.188 1.00 97.12 95 ASN A O 1
ATOM 752 N N . MET A 1 96 ? 21.909 -0.700 -15.677 1.00 97.06 96 MET A N 1
ATOM 753 C CA . MET A 1 96 ? 21.297 -0.583 -14.354 1.00 97.06 96 MET A CA 1
ATOM 754 C C . MET A 1 96 ? 20.385 -1.782 -14.057 1.00 97.06 96 MET A C 1
ATOM 756 O O . MET A 1 96 ? 20.514 -2.389 -12.995 1.00 97.06 96 MET A O 1
ATOM 760 N N . LEU A 1 97 ? 19.486 -2.149 -14.978 1.00 97.25 97 LEU A N 1
ATOM 761 C CA . LEU A 1 97 ? 18.565 -3.279 -14.800 1.00 97.25 97 LEU A CA 1
ATOM 762 C C . LEU A 1 97 ? 19.306 -4.616 -14.675 1.00 97.25 97 LEU A C 1
ATOM 764 O O . LEU A 1 97 ? 18.957 -5.429 -13.818 1.00 97.25 97 LEU A O 1
ATOM 768 N N . ILE A 1 98 ? 20.360 -4.822 -15.471 1.00 96.81 98 ILE A N 1
ATOM 769 C CA . ILE A 1 98 ? 21.235 -5.999 -15.386 1.00 96.81 98 ILE A CA 1
ATOM 770 C C . ILE A 1 98 ? 21.922 -6.047 -14.017 1.00 96.81 98 ILE A C 1
ATOM 772 O O . ILE A 1 98 ? 21.866 -7.068 -13.332 1.00 96.81 98 ILE A O 1
ATOM 776 N N . SER A 1 99 ? 22.509 -4.931 -13.578 1.00 97.69 99 SER A N 1
ATOM 777 C CA . SER A 1 99 ? 23.219 -4.849 -12.293 1.00 97.69 99 SER A CA 1
ATOM 778 C C . SER A 1 99 ? 22.293 -5.075 -11.094 1.00 97.69 99 SER A C 1
ATOM 780 O O . SER A 1 99 ? 22.703 -5.634 -10.079 1.00 97.69 99 SER A O 1
ATOM 782 N N . LEU A 1 100 ? 21.028 -4.661 -11.206 1.00 97.44 100 LEU A N 1
ATOM 783 C CA . LEU A 1 100 ? 20.021 -4.802 -10.156 1.00 97.44 100 LEU A CA 1
ATOM 784 C C . LEU A 1 100 ? 19.174 -6.072 -10.281 1.00 97.44 100 LEU A C 1
ATOM 786 O O . LEU A 1 100 ? 18.262 -6.249 -9.476 1.00 97.44 100 LEU A O 1
ATOM 790 N N . ASN A 1 101 ? 19.454 -6.972 -11.227 1.00 96.75 101 ASN A N 1
ATOM 791 C CA . ASN A 1 101 ? 18.593 -8.120 -11.528 1.00 96.75 101 ASN A CA 1
ATOM 792 C C . ASN A 1 101 ? 18.262 -8.958 -10.278 1.00 96.75 101 ASN A C 1
ATOM 794 O O . ASN A 1 101 ? 17.091 -9.166 -9.953 1.00 96.75 101 ASN A O 1
ATOM 798 N N . VAL A 1 102 ? 19.280 -9.332 -9.496 1.00 98.06 102 VAL A N 1
ATOM 799 C CA . VAL A 1 102 ? 19.090 -10.084 -8.244 1.00 98.06 102 VAL A CA 1
ATOM 800 C C . VAL A 1 102 ? 18.206 -9.312 -7.261 1.00 98.06 102 VAL A C 1
ATOM 802 O O . VAL A 1 102 ? 17.280 -9.882 -6.684 1.00 98.06 102 VAL A O 1
ATOM 805 N N . VAL A 1 103 ? 18.441 -8.008 -7.093 1.00 97.31 103 VAL A N 1
ATOM 806 C CA . VAL A 1 103 ? 17.664 -7.139 -6.193 1.00 97.31 103 VAL A CA 1
ATOM 807 C C . VAL A 1 103 ? 16.211 -7.023 -6.659 1.00 97.31 103 VAL A C 1
ATOM 809 O O . VAL A 1 103 ? 15.296 -7.092 -5.837 1.00 97.31 103 VAL A O 1
ATOM 812 N N . ILE A 1 104 ? 15.975 -6.906 -7.966 1.00 97.50 104 ILE A N 1
ATOM 813 C CA . ILE A 1 104 ? 14.634 -6.836 -8.553 1.00 97.50 104 ILE A CA 1
ATOM 814 C C . ILE A 1 104 ? 13.836 -8.093 -8.195 1.00 97.50 104 ILE A C 1
ATOM 816 O O . ILE A 1 104 ? 12.747 -7.980 -7.630 1.00 97.50 104 ILE A O 1
ATOM 820 N N . TYR A 1 105 ? 14.385 -9.280 -8.458 1.00 97.19 105 TYR A N 1
ATOM 821 C CA . TYR A 1 105 ? 13.657 -10.538 -8.270 1.00 97.19 105 TYR A CA 1
ATOM 822 C C . TYR A 1 105 ? 13.529 -10.979 -6.812 1.00 97.19 105 TYR A C 1
ATOM 824 O O . TYR A 1 105 ? 12.520 -11.580 -6.446 1.00 97.19 105 TYR A O 1
ATOM 832 N N . THR A 1 106 ? 14.517 -10.684 -5.968 1.00 96.75 106 THR A N 1
ATOM 833 C CA . THR A 1 106 ? 14.530 -11.168 -4.576 1.00 96.75 106 THR A CA 1
ATOM 834 C C . THR A 1 106 ? 13.979 -10.158 -3.575 1.00 96.75 106 THR A C 1
ATOM 836 O O . THR A 1 106 ? 13.447 -10.556 -2.539 1.00 96.75 106 THR A O 1
ATOM 839 N N . ILE A 1 107 ? 14.063 -8.859 -3.876 1.00 94.81 107 ILE A N 1
ATOM 840 C CA . ILE A 1 107 ? 13.654 -7.790 -2.960 1.00 94.81 107 ILE A CA 1
ATOM 841 C C . ILE A 1 107 ? 12.495 -6.993 -3.549 1.00 94.81 107 ILE A C 1
ATOM 843 O O . ILE A 1 107 ? 11.437 -6.933 -2.923 1.00 94.81 107 ILE A O 1
ATOM 847 N N . LEU A 1 108 ? 12.652 -6.374 -4.722 1.00 94.62 108 LEU A N 1
ATOM 848 C CA . LEU A 1 108 ? 11.683 -5.377 -5.193 1.00 94.62 108 LEU A CA 1
ATOM 849 C C . LEU A 1 108 ? 10.338 -5.999 -5.583 1.00 94.62 108 LEU A C 1
ATOM 851 O O . LEU A 1 108 ? 9.305 -5.557 -5.083 1.00 94.62 108 LEU A O 1
ATOM 855 N N . LEU A 1 109 ? 10.333 -7.044 -6.415 1.00 94.56 109 LEU A N 1
ATOM 856 C CA . LEU A 1 109 ? 9.101 -7.706 -6.858 1.00 94.56 109 LEU A CA 1
ATOM 857 C C . LEU A 1 109 ? 8.338 -8.376 -5.699 1.00 94.56 109 LEU A C 1
ATOM 859 O O . LEU A 1 109 ? 7.133 -8.129 -5.576 1.00 94.56 109 LEU A O 1
ATOM 863 N N . PRO A 1 110 ? 8.981 -9.147 -4.792 1.00 93.44 110 PRO A N 1
ATOM 864 C CA . PRO A 1 110 ? 8.284 -9.704 -3.634 1.00 93.44 110 PRO A CA 1
ATOM 865 C C . PRO A 1 110 ? 7.717 -8.625 -2.707 1.00 93.44 110 PRO A C 1
ATOM 867 O O . PRO A 1 110 ? 6.605 -8.781 -2.198 1.00 93.44 110 PRO A O 1
ATOM 870 N N . ASN A 1 111 ? 8.436 -7.512 -2.509 1.00 91.94 111 ASN A N 1
ATOM 871 C CA . ASN A 1 111 ? 7.933 -6.402 -1.700 1.00 91.94 111 ASN A CA 1
ATOM 872 C C . ASN A 1 111 ? 6.781 -5.658 -2.377 1.00 91.94 111 ASN A C 1
ATOM 874 O O . ASN A 1 111 ? 5.820 -5.336 -1.684 1.00 91.94 111 ASN A O 1
ATOM 878 N N . LEU A 1 112 ? 6.820 -5.447 -3.697 1.00 91.00 112 LEU A N 1
ATOM 879 C CA . LEU A 1 112 ? 5.711 -4.856 -4.451 1.00 91.00 112 LEU A CA 1
ATOM 880 C C . LEU A 1 112 ? 4.441 -5.707 -4.309 1.00 91.00 112 LEU A C 1
ATOM 882 O O . LEU A 1 112 ? 3.368 -5.190 -3.987 1.00 91.00 112 LEU A O 1
ATOM 886 N N . LEU A 1 113 ? 4.567 -7.027 -4.472 1.00 91.31 113 LEU A N 1
ATOM 887 C CA . LEU A 1 113 ? 3.454 -7.960 -4.298 1.00 91.31 113 LEU A CA 1
ATOM 888 C C . LEU A 1 113 ? 2.930 -7.944 -2.857 1.00 91.31 113 LEU A C 1
ATOM 890 O O . LEU A 1 113 ? 1.729 -7.800 -2.620 1.00 91.31 113 LEU A O 1
ATOM 894 N N . ARG A 1 114 ? 3.832 -8.017 -1.874 1.00 91.25 114 ARG A N 1
ATOM 895 C CA . ARG A 1 114 ? 3.476 -7.933 -0.455 1.00 91.25 114 ARG A CA 1
ATOM 896 C C . ARG A 1 114 ? 2.773 -6.626 -0.106 1.00 91.25 114 ARG A C 1
ATOM 898 O O . ARG A 1 114 ? 1.794 -6.639 0.640 1.00 91.25 114 ARG A O 1
ATOM 905 N N . GLN A 1 115 ? 3.255 -5.512 -0.635 1.00 88.44 115 GLN A N 1
ATOM 906 C CA . GLN A 1 115 ? 2.680 -4.188 -0.448 1.00 88.44 115 GLN A CA 1
ATOM 907 C C . GLN A 1 115 ? 1.265 -4.114 -1.022 1.00 88.44 115 GLN A C 1
ATOM 909 O O . GLN A 1 115 ? 0.346 -3.677 -0.323 1.00 88.44 115 GLN A O 1
ATOM 914 N N . PHE A 1 116 ? 1.061 -4.620 -2.240 1.00 87.75 116 PHE A N 1
ATOM 915 C CA . PHE A 1 116 ? -0.269 -4.746 -2.823 1.00 87.75 116 PHE A CA 1
ATOM 916 C C . PHE A 1 116 ? -1.201 -5.556 -1.911 1.00 87.75 116 PHE A C 1
ATOM 918 O O . PHE A 1 116 ? -2.282 -5.080 -1.561 1.00 87.75 116 PHE A O 1
ATOM 925 N N . CYS A 1 117 ? -0.773 -6.733 -1.442 1.00 90.38 117 CYS A N 1
ATOM 926 C CA . CYS A 1 117 ? -1.581 -7.567 -0.551 1.00 90.38 117 CYS A CA 1
ATOM 927 C C . CYS A 1 117 ? -1.902 -6.868 0.787 1.00 90.38 117 CYS A C 1
ATOM 929 O O . CYS A 1 117 ? -3.038 -6.946 1.259 1.00 90.38 117 CYS A O 1
ATOM 931 N N . LEU A 1 118 ? -0.938 -6.148 1.377 1.00 87.69 118 LEU A N 1
ATOM 932 C CA . LEU A 1 118 ? -1.094 -5.393 2.631 1.00 87.69 118 LEU A CA 1
ATOM 933 C C . LEU A 1 118 ? -2.037 -4.197 2.523 1.00 87.69 118 LEU A C 1
ATOM 935 O O . LEU A 1 118 ? -2.665 -3.813 3.514 1.00 87.69 118 LEU A O 1
ATOM 939 N N . HIS A 1 119 ? -2.131 -3.580 1.353 1.00 84.62 119 HIS A N 1
ATOM 940 C CA . HIS A 1 119 ? -3.050 -2.475 1.152 1.00 84.62 119 HIS A CA 1
ATOM 941 C C . HIS A 1 119 ? -4.417 -2.961 0.685 1.00 84.62 119 HIS A C 1
ATOM 943 O O . HIS A 1 119 ? -5.426 -2.495 1.208 1.00 84.62 119 HIS A O 1
ATOM 949 N N . PHE A 1 120 ? -4.484 -3.912 -0.244 1.00 83.12 120 PHE A N 1
ATOM 950 C CA . PHE A 1 120 ? -5.738 -4.298 -0.878 1.00 83.12 120 PHE A CA 1
ATOM 951 C C . PHE A 1 120 ? -6.726 -4.927 0.110 1.00 83.12 120 PHE A C 1
ATOM 953 O O . PHE A 1 120 ? -7.800 -4.371 0.332 1.00 83.12 120 PHE A O 1
ATOM 960 N N . ILE A 1 121 ? -6.376 -6.037 0.764 1.00 83.94 121 ILE A N 1
ATOM 961 C CA . ILE A 1 121 ? -7.316 -6.722 1.665 1.00 83.94 121 ILE A CA 1
ATOM 962 C C . ILE A 1 121 ? -7.512 -5.944 2.979 1.00 83.94 121 ILE A C 1
ATOM 964 O O . ILE A 1 121 ? -8.653 -5.602 3.308 1.00 83.94 121 ILE A O 1
ATOM 968 N N . PRO A 1 122 ? -6.451 -5.566 3.719 1.00 81.12 122 PRO A N 1
ATOM 969 C CA . PRO A 1 122 ? -6.613 -4.930 5.021 1.00 81.12 122 PRO A CA 1
ATOM 970 C C . PRO A 1 122 ? -7.266 -3.542 4.975 1.00 81.12 122 PRO A C 1
ATOM 972 O O . PRO A 1 122 ? -7.965 -3.178 5.920 1.00 81.12 122 PRO A O 1
ATOM 975 N N . SER A 1 123 ? -7.097 -2.764 3.894 1.00 82.25 123 SER A N 1
ATOM 976 C CA . SER A 1 123 ? -7.784 -1.464 3.778 1.00 82.25 123 SER A CA 1
ATOM 977 C C . SER A 1 123 ? -9.299 -1.598 3.651 1.00 82.25 123 SER A C 1
ATOM 979 O O . SER A 1 123 ? -10.005 -0.618 3.856 1.00 82.25 123 SER A O 1
ATOM 981 N N . ASN A 1 124 ? -9.815 -2.791 3.345 1.00 85.50 124 ASN A N 1
ATOM 982 C CA . ASN A 1 124 ? -11.245 -3.078 3.246 1.00 85.50 124 ASN A CA 1
ATOM 983 C C . ASN A 1 124 ? -11.843 -3.663 4.538 1.00 85.50 124 ASN A C 1
ATOM 985 O O . ASN A 1 124 ? -13.056 -3.845 4.634 1.00 85.50 124 ASN A O 1
ATOM 989 N N . MET A 1 125 ? -11.013 -3.900 5.559 1.00 91.44 125 MET A N 1
ATOM 990 C CA . MET A 1 125 ? -11.451 -4.434 6.851 1.00 91.44 125 MET A CA 1
ATOM 991 C C . MET A 1 125 ? -11.989 -3.381 7.820 1.00 91.44 125 MET A C 1
ATOM 993 O O . MET A 1 125 ? -12.590 -3.751 8.826 1.00 91.44 125 MET A O 1
ATOM 997 N N . HIS A 1 126 ? -11.730 -2.098 7.574 1.00 92.62 126 HIS A N 1
ATOM 998 C CA . HIS A 1 126 ? -12.196 -1.012 8.436 1.00 92.62 126 HIS A CA 1
ATOM 999 C C . HIS A 1 126 ? -13.441 -0.368 7.874 1.00 92.62 126 HIS A C 1
ATOM 1001 O O . HIS A 1 126 ? -13.507 -0.122 6.674 1.00 92.62 126 HIS A O 1
ATOM 1007 N N . TYR A 1 127 ? -14.395 -0.057 8.737 1.00 93.25 127 TYR A N 1
ATOM 1008 C CA . TYR A 1 127 ? -15.534 0.756 8.358 1.00 93.25 127 TYR A CA 1
ATOM 1009 C C . TYR A 1 127 ? -15.256 2.210 8.730 1.00 93.25 127 TYR A C 1
ATOM 1011 O O . TYR A 1 127 ? -14.851 2.501 9.850 1.00 93.25 127 TYR A O 1
ATOM 1019 N N . PHE A 1 128 ? -15.447 3.116 7.773 1.00 88.31 128 PHE A N 1
ATOM 1020 C CA . PHE A 1 128 ? -15.178 4.549 7.945 1.00 88.31 128 PHE A CA 1
ATOM 1021 C C . PHE A 1 128 ? -16.450 5.402 7.964 1.00 88.31 128 PHE A C 1
ATOM 1023 O O . PHE A 1 128 ? -16.384 6.584 8.281 1.00 88.31 128 PHE A O 1
ATOM 1030 N N . GLY A 1 129 ? -17.593 4.832 7.580 1.00 87.69 129 GLY A N 1
ATOM 1031 C CA . GLY A 1 129 ? -18.880 5.523 7.534 1.00 87.69 129 GLY A CA 1
ATOM 1032 C C . GLY A 1 129 ? -20.001 4.652 8.087 1.00 87.69 129 GLY A C 1
ATOM 1033 O O . GLY A 1 129 ? -19.901 3.424 8.060 1.00 87.69 129 GLY A O 1
ATOM 1034 N N . ASP A 1 130 ? -21.063 5.298 8.571 1.00 90.25 130 ASP A N 1
ATOM 1035 C CA . ASP A 1 130 ? -22.211 4.669 9.250 1.00 90.25 130 ASP A CA 1
ATOM 1036 C C . ASP A 1 130 ? -21.845 3.862 10.504 1.00 90.25 130 ASP A C 1
ATOM 1038 O O . ASP A 1 130 ? -22.552 2.922 10.875 1.00 90.25 130 ASP A O 1
ATOM 1042 N N . VAL A 1 131 ? -20.725 4.229 11.125 1.00 91.00 131 VAL A N 1
ATOM 1043 C CA . VAL A 1 131 ? -20.252 3.704 12.404 1.00 91.00 131 VAL A CA 1
ATOM 1044 C C . VAL A 1 131 ? -20.708 4.662 13.494 1.00 91.00 131 VAL A C 1
ATOM 1046 O O . VAL A 1 131 ? -20.479 5.867 13.379 1.00 91.00 131 VAL A O 1
ATOM 1049 N N . LYS A 1 132 ? -21.360 4.147 14.537 1.00 90.94 132 LYS A N 1
ATOM 1050 C CA . LYS A 1 132 ? -21.714 4.962 15.704 1.00 90.94 132 LYS A CA 1
ATOM 1051 C C . LYS A 1 132 ? -20.446 5.460 16.395 1.00 90.94 132 LYS A C 1
ATOM 1053 O O . LYS A 1 132 ? -19.491 4.702 16.575 1.00 90.94 132 LYS A O 1
ATOM 1058 N N . GLU A 1 133 ? -20.449 6.722 16.804 1.00 89.12 133 GLU A N 1
ATOM 1059 C CA . GLU A 1 133 ? -19.331 7.306 17.539 1.00 89.12 133 GLU A CA 1
ATOM 1060 C C . GLU A 1 133 ? -19.033 6.502 18.815 1.00 89.12 133 GLU A C 1
ATOM 1062 O O . GLU A 1 133 ? -19.941 6.008 19.483 1.00 89.12 133 GLU A O 1
ATOM 1067 N N . GLY A 1 134 ? -17.746 6.281 19.096 1.00 87.62 134 GLY A N 1
ATOM 1068 C CA . GLY A 1 134 ? -17.286 5.445 20.211 1.00 87.62 134 GLY A CA 1
ATOM 1069 C C . GLY A 1 134 ? -17.507 3.933 20.045 1.00 87.62 134 GLY A C 1
ATOM 1070 O O . GLY A 1 134 ? -16.990 3.156 20.846 1.00 87.62 134 GLY A O 1
ATOM 1071 N N . ASN A 1 135 ? -18.217 3.470 19.009 1.00 91.94 135 ASN A N 1
ATOM 1072 C CA . ASN A 1 135 ? -18.515 2.050 18.839 1.00 91.94 135 ASN A CA 1
ATOM 1073 C C . ASN A 1 135 ? -17.410 1.302 18.078 1.00 91.94 135 ASN A C 1
ATOM 1075 O O . ASN A 1 135 ? -17.469 1.116 16.861 1.00 91.94 135 ASN A O 1
ATOM 1079 N N . VAL A 1 136 ? -16.416 0.812 18.818 1.00 91.81 136 VAL A N 1
ATOM 1080 C CA . VAL A 1 136 ? -15.270 0.065 18.269 1.00 91.81 136 VAL A CA 1
ATOM 1081 C C . VAL A 1 136 ? -15.689 -1.247 17.581 1.00 91.81 136 VAL A C 1
ATOM 1083 O O . VAL A 1 136 ? -15.052 -1.672 16.618 1.00 91.81 136 VAL A O 1
ATOM 1086 N N . ILE A 1 137 ? -16.800 -1.866 18.002 1.00 94.25 137 ILE A N 1
ATOM 1087 C CA . ILE A 1 137 ? -17.323 -3.107 17.398 1.00 94.25 137 ILE A CA 1
ATOM 1088 C C . ILE A 1 137 ? -17.677 -2.901 15.919 1.00 94.25 137 ILE A C 1
ATOM 1090 O O . ILE A 1 137 ? -17.455 -3.786 15.092 1.00 94.25 137 ILE A O 1
ATOM 1094 N N . GLU A 1 138 ? -18.186 -1.719 15.569 1.00 94.31 138 GLU A N 1
ATOM 1095 C CA . GLU A 1 138 ? -18.602 -1.374 14.207 1.00 94.31 138 GLU A CA 1
ATOM 1096 C C . GLU A 1 138 ? -17.447 -0.867 13.329 1.00 94.31 138 GLU A C 1
ATOM 1098 O O . GLU A 1 138 ? -17.628 -0.734 12.123 1.00 94.31 138 GLU A O 1
ATOM 1103 N N . GLN A 1 139 ? -16.254 -0.608 13.880 1.00 92.88 139 GLN A N 1
ATOM 1104 C CA . GLN A 1 139 ? -15.120 -0.033 13.137 1.00 92.88 139 GLN A CA 1
ATOM 1105 C C . GLN A 1 139 ? -14.352 -1.050 12.287 1.00 92.88 139 GLN A C 1
ATOM 1107 O O . GLN A 1 139 ? -13.538 -0.675 11.435 1.00 92.88 139 GLN A O 1
ATOM 1112 N N . THR A 1 140 ? -14.557 -2.349 12.508 1.00 94.69 140 THR A N 1
ATOM 1113 C CA . THR A 1 140 ? -13.782 -3.386 11.824 1.00 94.69 140 THR A CA 1
ATOM 1114 C C . THR A 1 140 ? -14.574 -4.666 11.575 1.00 94.69 140 THR A C 1
ATOM 1116 O O . THR A 1 140 ? -15.641 -4.899 12.134 1.00 94.69 140 THR A O 1
ATOM 1119 N N . GLN A 1 141 ? -14.037 -5.511 10.702 1.00 95.25 141 GLN A N 1
ATOM 1120 C CA . GLN A 1 141 ? -14.461 -6.888 10.496 1.00 95.25 141 GLN A CA 1
ATOM 1121 C C . GLN A 1 141 ? -13.251 -7.815 10.474 1.00 95.25 141 GLN A C 1
ATOM 1123 O O . GLN A 1 141 ? -12.175 -7.411 10.033 1.00 95.25 141 GLN A O 1
ATOM 1128 N N . VAL A 1 142 ? -13.450 -9.073 10.857 1.00 95.62 142 VAL A N 1
ATOM 1129 C CA . VAL A 1 142 ? -12.463 -10.134 10.630 1.00 95.62 142 VAL A CA 1
ATOM 1130 C C . VAL A 1 142 ? -12.647 -10.685 9.219 1.00 95.62 142 VAL A C 1
ATOM 1132 O O . VAL A 1 142 ? -13.755 -11.057 8.836 1.00 95.62 142 VAL A O 1
ATOM 1135 N N . LEU A 1 143 ? -11.558 -10.774 8.452 1.00 93.00 143 LEU A N 1
ATOM 1136 C CA . LEU A 1 143 ? -11.590 -11.265 7.075 1.00 93.00 143 LEU A CA 1
ATOM 1137 C C . LEU A 1 143 ? -10.694 -12.501 6.936 1.00 93.00 143 LEU A C 1
ATOM 1139 O O . LEU A 1 143 ? -9.470 -12.413 6.813 1.00 93.00 143 LEU A O 1
ATOM 1143 N N . ASN A 1 144 ? -11.329 -13.671 6.991 1.00 93.19 144 ASN A N 1
ATOM 1144 C CA . ASN A 1 144 ? -10.697 -14.988 6.928 1.00 93.19 144 ASN A CA 1
ATOM 1145 C C . ASN A 1 144 ? -11.313 -15.916 5.865 1.00 93.19 144 ASN A C 1
ATOM 1147 O O . ASN A 1 144 ? -11.182 -17.134 5.953 1.00 93.19 144 ASN A O 1
ATOM 1151 N N . ILE A 1 145 ? -11.976 -15.346 4.859 1.00 91.88 145 ILE A N 1
ATOM 1152 C CA . ILE A 1 145 ? -12.555 -16.085 3.736 1.00 91.88 145 ILE A CA 1
ATOM 1153 C C . ILE A 1 145 ? -11.472 -16.755 2.879 1.00 91.88 145 ILE A C 1
ATOM 1155 O O . ILE A 1 145 ? -10.419 -16.171 2.617 1.00 91.88 145 ILE A O 1
ATOM 1159 N N . TRP A 1 146 ? -11.740 -17.976 2.416 1.00 92.12 146 TRP A N 1
ATOM 1160 C CA . TRP A 1 146 ? -10.756 -18.857 1.777 1.00 92.12 146 TRP A CA 1
ATOM 1161 C C . TRP A 1 146 ? -10.039 -18.233 0.567 1.00 92.12 146 TRP A C 1
ATOM 1163 O O . TRP A 1 146 ? -8.832 -18.399 0.431 1.00 92.12 146 TRP A O 1
ATOM 1173 N N . TRP A 1 147 ? -10.721 -17.446 -0.274 1.00 89.81 147 TRP A N 1
ATOM 1174 C CA . TRP A 1 147 ? -10.101 -16.862 -1.476 1.00 89.81 147 TRP A CA 1
ATOM 1175 C C . TRP A 1 147 ? -9.085 -15.757 -1.160 1.00 89.81 147 TRP A C 1
ATOM 1177 O O . TRP A 1 147 ? -8.266 -15.413 -2.006 1.00 89.81 147 TRP A O 1
ATOM 1187 N N . THR A 1 148 ? -9.087 -15.213 0.062 1.00 90.19 148 THR A N 1
ATOM 1188 C CA . THR A 1 148 ? -8.037 -14.273 0.490 1.00 90.19 148 THR A CA 1
ATOM 1189 C C . THR A 1 148 ? -6.735 -14.984 0.855 1.00 90.19 148 THR A C 1
ATOM 1191 O O . THR A 1 148 ? -5.710 -14.320 0.980 1.00 90.19 148 THR A O 1
ATOM 1194 N N . TYR A 1 149 ? -6.746 -16.315 1.016 1.00 91.62 149 TYR A N 1
ATOM 1195 C CA . TYR A 1 149 ? -5.610 -17.109 1.493 1.00 91.62 149 TYR A CA 1
ATOM 1196 C C . TYR A 1 149 ? -4.299 -16.856 0.731 1.00 91.62 149 TYR A C 1
ATOM 1198 O O . TYR A 1 149 ? -3.302 -16.585 1.401 1.00 91.62 149 TYR A O 1
ATOM 1206 N N 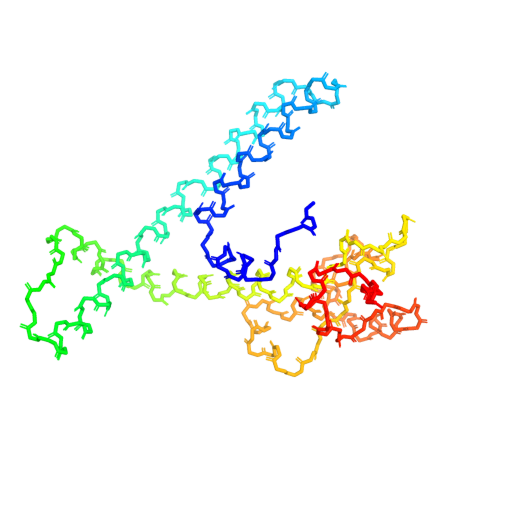. PRO A 1 150 ? -4.265 -16.826 -0.619 1.00 91.94 150 PRO A N 1
ATOM 1207 C CA . PRO A 1 150 ? -3.021 -16.572 -1.347 1.00 91.94 150 PRO A CA 1
ATOM 1208 C C . PRO A 1 150 ? -2.404 -15.212 -1.002 1.00 91.94 150 PRO A C 1
ATOM 1210 O O . PRO A 1 150 ? -1.201 -15.107 -0.795 1.00 91.94 150 PRO A O 1
ATOM 1213 N N . MET A 1 151 ? -3.235 -14.175 -0.856 1.00 90.94 151 MET A N 1
ATOM 1214 C CA . MET A 1 151 ? -2.771 -12.846 -0.448 1.00 90.94 151 MET A CA 1
ATOM 1215 C C . MET A 1 151 ? -2.329 -12.833 1.019 1.00 90.94 151 MET A C 1
ATOM 1217 O O . MET A 1 151 ? -1.363 -12.152 1.359 1.00 90.94 151 MET A O 1
ATOM 1221 N N . GLN A 1 152 ? -2.998 -13.609 1.883 1.00 90.88 152 GLN A N 1
ATOM 1222 C CA . GLN A 1 152 ? -2.681 -13.694 3.311 1.00 90.88 152 GLN A CA 1
ATOM 1223 C C . GLN A 1 152 ? -1.264 -14.187 3.583 1.00 90.88 152 GLN A C 1
ATOM 1225 O O . GLN A 1 152 ? -0.670 -13.745 4.566 1.00 90.88 152 GLN A O 1
ATOM 1230 N N . LEU A 1 153 ? -0.713 -15.042 2.718 1.00 92.38 153 LEU A N 1
ATOM 1231 C CA . LEU A 1 153 ? 0.657 -15.540 2.847 1.00 92.38 153 LEU A CA 1
ATOM 1232 C C . LEU A 1 153 ? 1.683 -14.401 2.814 1.00 92.38 153 LEU A C 1
ATOM 1234 O O . LEU A 1 153 ? 2.610 -14.389 3.618 1.00 92.38 153 LEU A O 1
ATOM 1238 N N . PHE A 1 154 ? 1.463 -13.383 1.980 1.00 91.94 154 PHE A N 1
ATOM 1239 C CA . PHE A 1 154 ? 2.380 -12.247 1.863 1.00 91.94 154 PHE A CA 1
ATOM 1240 C C . PHE A 1 154 ? 2.334 -11.294 3.067 1.00 91.94 154 PHE A C 1
ATOM 1242 O O . PHE A 1 154 ? 3.270 -10.528 3.294 1.00 91.94 154 PHE A O 1
ATOM 1249 N N . TYR A 1 155 ? 1.273 -11.345 3.876 1.00 89.62 155 TYR A N 1
ATOM 1250 C CA . TYR A 1 155 ? 1.131 -10.536 5.090 1.00 89.62 155 TYR A CA 1
ATOM 1251 C C . TYR A 1 155 ? 0.910 -11.360 6.363 1.00 89.62 155 TYR A C 1
ATOM 1253 O O . TYR A 1 155 ? 0.377 -10.844 7.346 1.00 89.62 155 TYR A O 1
ATOM 1261 N N . PHE A 1 156 ? 1.321 -12.630 6.366 1.00 91.44 156 PHE A N 1
ATOM 1262 C CA . PHE A 1 156 ? 1.283 -13.518 7.533 1.00 91.44 156 PHE A CA 1
ATOM 1263 C C . PHE A 1 156 ? -0.090 -13.592 8.221 1.00 91.44 156 PHE A C 1
ATOM 1265 O O . PHE A 1 156 ? -0.197 -13.559 9.446 1.00 91.44 156 PHE A O 1
ATOM 1272 N N . PHE A 1 157 ? -1.170 -13.667 7.441 1.00 92.19 157 PHE A N 1
ATOM 1273 C CA . PHE A 1 157 ? -2.543 -13.748 7.959 1.00 92.19 157 PHE A CA 1
ATOM 1274 C C . PHE A 1 157 ? -2.961 -12.583 8.865 1.00 92.19 157 PHE A C 1
ATOM 1276 O O . PHE A 1 157 ? -3.839 -12.716 9.717 1.00 92.19 157 PHE A O 1
ATOM 1283 N N . PHE A 1 158 ? -2.366 -11.407 8.671 1.00 90.12 158 PHE A N 1
ATOM 1284 C CA . PHE A 1 158 ? -2.730 -10.179 9.372 1.00 90.12 158 PHE A CA 1
ATOM 1285 C C . PHE A 1 158 ? -4.239 -9.901 9.391 1.00 90.12 158 PHE A C 1
ATOM 1287 O O . PHE A 1 158 ? -4.764 -9.457 10.405 1.00 90.12 158 PHE A O 1
ATOM 1294 N N . CYS A 1 159 ? -4.980 -10.238 8.334 1.00 89.56 159 CYS A N 1
ATOM 1295 C CA . CYS A 1 159 ? -6.436 -10.053 8.299 1.00 89.56 159 CYS A CA 1
ATOM 1296 C C . CYS A 1 159 ? -7.215 -10.939 9.287 1.00 89.56 159 CYS A C 1
ATOM 1298 O O . CYS A 1 159 ? -8.361 -10.642 9.619 1.00 89.56 159 CYS A O 1
ATOM 1300 N N . TRP A 1 160 ? -6.613 -12.012 9.796 1.00 92.50 160 TRP A N 1
ATOM 1301 C CA . TRP A 1 160 ? -7.235 -12.850 10.822 1.00 92.50 160 TRP A CA 1
ATOM 1302 C C . TRP A 1 160 ? -7.121 -12.227 12.213 1.00 92.50 160 TRP A C 1
ATOM 1304 O O . TRP A 1 160 ? -7.929 -12.528 13.088 1.00 92.50 160 TRP A O 1
ATOM 1314 N N . THR A 1 161 ? -6.130 -11.363 12.433 1.00 93.50 161 THR A N 1
ATOM 1315 C CA . THR A 1 161 ? -5.808 -10.816 13.759 1.00 93.50 161 THR A CA 1
ATOM 1316 C C . THR A 1 161 ? -5.945 -9.301 13.842 1.00 93.50 161 THR A C 1
ATOM 1318 O O . THR A 1 161 ? -5.972 -8.754 14.943 1.00 93.50 161 THR A O 1
ATOM 1321 N N . ARG A 1 162 ? -6.067 -8.600 12.708 1.00 92.75 162 ARG A N 1
ATOM 1322 C CA . ARG A 1 162 ? -6.098 -7.133 12.647 1.00 92.75 162 ARG A CA 1
ATOM 1323 C C . ARG A 1 162 ? -7.214 -6.536 13.497 1.00 92.75 162 ARG A C 1
ATOM 1325 O O . ARG A 1 162 ? -6.959 -5.568 14.203 1.00 92.75 162 ARG A O 1
ATOM 1332 N N . SER A 1 163 ? -8.406 -7.129 13.494 1.00 93.94 163 SER A N 1
ATOM 1333 C CA . SER A 1 163 ? -9.514 -6.650 14.331 1.00 93.94 163 SER A CA 1
ATOM 1334 C C . SER A 1 163 ? -9.229 -6.789 15.822 1.00 93.94 163 SER A C 1
ATOM 1336 O O . SER A 1 163 ? -9.642 -5.930 16.581 1.00 93.94 163 SER A O 1
ATOM 1338 N N . ILE A 1 164 ? -8.466 -7.804 16.250 1.00 95.31 164 ILE A N 1
ATOM 1339 C CA . ILE A 1 164 ? -8.111 -8.012 17.666 1.00 95.31 164 ILE A CA 1
ATOM 1340 C C . ILE A 1 164 ? -7.331 -6.805 18.210 1.00 95.31 164 ILE A C 1
ATOM 1342 O O . ILE A 1 164 ? -7.522 -6.420 19.357 1.00 95.31 164 ILE A O 1
ATOM 1346 N N . HIS A 1 165 ? -6.503 -6.163 17.376 1.00 93.44 165 HIS A N 1
ATOM 1347 C CA . HIS A 1 165 ? -5.744 -4.968 17.760 1.00 93.44 165 HIS A CA 1
ATOM 1348 C C . HIS A 1 165 ? -6.623 -3.821 18.263 1.00 93.44 165 HIS A C 1
ATOM 1350 O O . HIS A 1 165 ? -6.187 -3.072 19.122 1.00 93.44 165 HIS A O 1
ATOM 1356 N N . HIS A 1 166 ? -7.843 -3.688 17.735 1.00 92.62 166 HIS A N 1
ATOM 1357 C CA . HIS A 1 166 ? -8.768 -2.614 18.114 1.00 92.62 166 HIS A CA 1
ATOM 1358 C C . HIS A 1 166 ? -9.290 -2.777 19.544 1.00 92.62 166 HIS A C 1
ATOM 1360 O O . HIS A 1 166 ? -9.760 -1.815 20.135 1.00 92.62 166 HIS A O 1
ATOM 1366 N N . PHE A 1 167 ? -9.175 -3.981 20.106 1.00 93.19 167 PHE A N 1
ATOM 1367 C CA . PHE A 1 167 ? -9.654 -4.314 21.449 1.00 93.19 167 PHE A CA 1
ATOM 1368 C C . PHE A 1 167 ? -8.511 -4.586 22.424 1.00 93.19 167 PHE A C 1
ATOM 1370 O O . PHE A 1 167 ? -8.654 -4.371 23.621 1.00 93.19 167 PHE A O 1
ATOM 1377 N N . VAL A 1 168 ? -7.370 -5.055 21.916 1.00 91.94 168 VAL A N 1
ATOM 1378 C CA . VAL A 1 168 ? -6.190 -5.383 22.714 1.00 91.94 168 VAL A CA 1
ATOM 1379 C C . VAL A 1 168 ? -4.974 -4.687 22.104 1.00 91.94 168 VAL A C 1
ATOM 1381 O O . VAL A 1 168 ? -4.145 -5.294 21.420 1.00 91.94 168 VAL A O 1
ATOM 1384 N N . VAL A 1 169 ? -4.914 -3.369 22.307 1.00 89.56 169 VAL A N 1
ATOM 1385 C CA . VAL A 1 169 ? -3.912 -2.482 21.689 1.00 89.56 169 VAL A CA 1
ATOM 1386 C C . VAL A 1 169 ? -2.493 -2.734 22.199 1.00 89.56 169 VAL A C 1
ATOM 1388 O O . VAL A 1 169 ? -1.548 -2.595 21.426 1.00 89.56 169 VAL A O 1
ATOM 1391 N N . ASN A 1 170 ? -2.358 -3.172 23.455 1.00 92.19 170 ASN A N 1
ATOM 1392 C CA . ASN A 1 170 ? -1.069 -3.363 24.129 1.00 92.19 170 ASN A CA 1
ATOM 1393 C C . ASN A 1 170 ? -0.337 -4.645 23.704 1.00 92.19 170 ASN A C 1
ATOM 1395 O O . ASN A 1 170 ? 0.854 -4.784 23.962 1.00 92.19 170 ASN A O 1
ATOM 1399 N N . GLU A 1 171 ? -1.023 -5.577 23.039 1.00 92.62 171 GLU A N 1
ATOM 1400 C CA . GLU A 1 171 ? -0.430 -6.861 22.673 1.00 92.62 171 GLU A CA 1
ATOM 1401 C C . GLU A 1 171 ? 0.265 -6.812 21.319 1.00 92.62 171 GLU A C 1
ATOM 1403 O O . GLU A 1 171 ? -0.228 -6.223 20.350 1.00 92.62 171 GLU A O 1
ATOM 1408 N N . THR A 1 172 ? 1.391 -7.511 21.202 1.00 93.06 172 THR A N 1
ATOM 1409 C CA . THR A 1 172 ? 2.114 -7.620 19.931 1.00 93.06 172 THR A CA 1
ATOM 1410 C C . THR A 1 172 ? 1.350 -8.477 18.917 1.00 93.06 172 THR A C 1
ATOM 1412 O O . THR A 1 172 ? 0.401 -9.200 19.236 1.00 93.06 172 THR A O 1
ATOM 1415 N N . PHE A 1 173 ? 1.758 -8.395 17.649 1.00 92.25 173 PHE A N 1
ATOM 1416 C CA . PHE A 1 173 ? 1.138 -9.166 16.570 1.00 92.25 173 PHE A CA 1
ATOM 1417 C C . PHE A 1 173 ? 1.139 -10.681 16.843 1.00 92.25 173 PHE A C 1
ATOM 1419 O O . PHE A 1 173 ? 0.110 -11.333 16.656 1.00 92.25 173 PHE A O 1
ATOM 1426 N N . TYR A 1 174 ? 2.262 -11.237 17.307 1.00 92.31 174 TYR A N 1
ATOM 1427 C CA . TYR A 1 174 ? 2.409 -12.681 17.504 1.00 92.31 174 TYR A CA 1
ATOM 1428 C C . TYR A 1 174 ? 1.562 -13.204 18.665 1.00 92.31 174 TYR A C 1
ATOM 1430 O O . TYR A 1 174 ? 0.919 -14.242 18.519 1.00 92.31 174 TYR A O 1
ATOM 1438 N N . VAL A 1 175 ? 1.460 -12.453 19.766 1.00 94.44 175 VAL A N 1
ATOM 1439 C CA . VAL A 1 175 ? 0.584 -12.819 20.893 1.00 94.44 175 VAL A CA 1
ATOM 1440 C C . VAL A 1 175 ? -0.876 -12.880 20.438 1.00 94.44 175 VAL A C 1
ATOM 1442 O O . VAL A 1 175 ? -1.566 -13.880 20.654 1.00 94.44 175 VAL A O 1
ATOM 1445 N N . ARG A 1 176 ? -1.329 -11.869 19.685 1.00 95.06 176 ARG A N 1
ATOM 1446 C CA . ARG A 1 176 ? -2.668 -11.866 19.069 1.00 95.06 176 ARG A CA 1
ATOM 1447 C C . ARG A 1 176 ? -2.874 -13.035 18.108 1.00 95.06 176 ARG A C 1
ATOM 1449 O O . ARG A 1 176 ? -3.991 -13.533 17.981 1.00 95.06 176 ARG A O 1
ATOM 1456 N N . HIS A 1 177 ? -1.821 -13.473 17.422 1.00 94.56 177 HIS A N 1
ATOM 1457 C CA . HIS A 1 177 ? -1.885 -14.597 16.494 1.00 94.56 177 HIS A CA 1
ATOM 1458 C C . HIS A 1 177 ? -2.043 -15.947 17.202 1.00 94.56 177 HIS A C 1
ATOM 1460 O O . HIS A 1 177 ? -2.850 -16.765 16.751 1.00 94.56 177 HIS A O 1
ATOM 1466 N N . ILE A 1 178 ? -1.346 -16.151 18.324 1.00 95.75 178 ILE A N 1
ATOM 1467 C CA . ILE A 1 178 ? -1.477 -17.338 19.183 1.00 95.75 178 ILE A CA 1
ATOM 1468 C C . ILE A 1 178 ? -2.895 -17.407 19.768 1.00 95.75 178 ILE A C 1
ATOM 1470 O O . ILE A 1 178 ? -3.581 -18.420 19.636 1.00 95.75 178 ILE A O 1
ATOM 1474 N N . GLY A 1 179 ? -3.388 -16.295 20.323 1.00 95.19 179 GLY A N 1
ATOM 1475 C CA . GLY A 1 179 ? -4.725 -16.201 20.922 1.00 95.19 179 GLY A CA 1
ATOM 1476 C C . GLY A 1 179 ? -5.887 -16.075 19.927 1.00 95.19 179 GLY A C 1
ATOM 1477 O O . GLY A 1 179 ? -7.041 -15.946 20.347 1.00 95.19 179 GLY A O 1
ATOM 1478 N N . ARG A 1 180 ? -5.629 -16.097 18.609 1.00 95.81 180 ARG A N 1
ATOM 1479 C CA . ARG A 1 180 ? -6.602 -15.628 17.605 1.00 95.81 180 ARG A CA 1
ATOM 1480 C C . ARG A 1 180 ? -7.934 -16.364 17.639 1.00 95.81 180 ARG A C 1
ATOM 1482 O O . ARG A 1 180 ? -8.961 -15.731 17.439 1.00 95.81 180 ARG A O 1
ATOM 1489 N N . LYS A 1 181 ? -7.932 -17.684 17.864 1.00 95.62 181 LYS A N 1
ATOM 1490 C CA . LYS A 1 181 ? -9.163 -18.491 17.832 1.00 95.62 181 LYS A CA 1
ATOM 1491 C C . LYS A 1 181 ? -10.109 -18.038 18.940 1.00 95.62 181 LYS A C 1
ATOM 1493 O O . LYS A 1 181 ? -11.255 -17.694 18.662 1.00 95.62 181 LYS A O 1
ATOM 1498 N N . LYS A 1 182 ? -9.579 -17.919 20.161 1.00 96.81 182 LYS A N 1
ATOM 1499 C CA . LYS A 1 182 ? -10.348 -17.473 21.319 1.00 96.81 182 LYS A CA 1
ATOM 1500 C C . LYS A 1 182 ? -10.807 -16.028 21.174 1.00 96.81 182 LYS A C 1
ATOM 1502 O O . LYS A 1 182 ? -11.971 -15.725 21.412 1.00 96.81 182 LYS A O 1
ATOM 1507 N N . ALA A 1 183 ? -9.916 -15.151 20.717 1.00 96.31 183 ALA A N 1
ATOM 1508 C CA . ALA A 1 183 ? -10.269 -13.765 20.452 1.00 96.31 183 ALA A CA 1
ATOM 1509 C C . ALA A 1 183 ? -11.386 -13.663 19.402 1.00 96.31 183 ALA A C 1
ATOM 1511 O O . ALA A 1 183 ? -12.353 -12.945 19.610 1.00 96.31 183 ALA A O 1
ATOM 1512 N N . GLN A 1 184 ? -11.318 -14.422 18.306 1.00 96.81 184 GLN A N 1
ATOM 1513 C CA . GLN A 1 184 ? -12.351 -14.417 17.268 1.00 96.81 184 GLN A CA 1
ATOM 1514 C C . GLN A 1 184 ? -13.711 -14.932 17.762 1.00 96.81 184 GLN A C 1
ATOM 1516 O O . GLN A 1 184 ? -14.731 -14.395 17.338 1.00 96.81 184 GLN A O 1
ATOM 1521 N N . GLU A 1 185 ? -13.756 -15.924 18.656 1.00 97.19 185 GLU A N 1
ATOM 1522 C CA . GLU A 1 185 ? -15.005 -16.340 19.319 1.00 97.19 185 GLU A CA 1
ATOM 1523 C C . GLU A 1 185 ? -15.639 -15.178 20.089 1.00 97.19 185 GLU A C 1
ATOM 1525 O O . GLU A 1 185 ? -16.831 -14.911 19.940 1.00 97.19 185 GLU A O 1
ATOM 1530 N N . VAL A 1 186 ? -14.829 -14.450 20.864 1.00 96.94 186 VAL A N 1
ATOM 1531 C CA . VAL A 1 186 ? -15.268 -13.268 21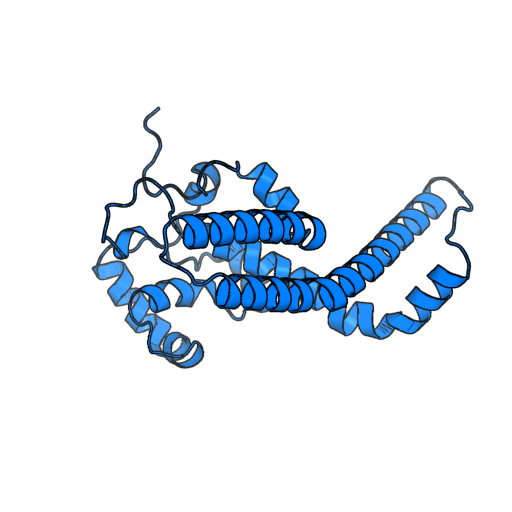.616 1.00 96.94 186 VAL A CA 1
ATOM 1532 C C . VAL A 1 186 ? -15.743 -12.173 20.659 1.00 96.94 186 VAL A C 1
ATOM 1534 O O . VAL A 1 186 ? -16.846 -11.662 20.821 1.00 96.94 186 VAL A O 1
ATOM 1537 N N . LEU A 1 187 ? -14.976 -11.867 19.611 1.00 96.88 187 LEU A N 1
ATOM 1538 C CA . LEU A 1 187 ? -15.357 -10.874 18.603 1.00 96.88 187 LEU A CA 1
ATOM 1539 C C . LEU A 1 187 ? -16.716 -11.203 17.966 1.00 96.88 187 LEU A C 1
ATOM 1541 O O . LEU A 1 187 ? -17.560 -10.317 17.854 1.00 96.88 187 LEU A O 1
ATOM 1545 N N . ARG A 1 188 ? -16.964 -12.473 17.607 1.00 96.31 188 ARG A N 1
ATOM 1546 C CA . ARG A 1 188 ? -18.280 -12.906 17.100 1.00 96.31 188 ARG A CA 1
ATOM 1547 C C . ARG A 1 188 ? -19.376 -12.721 18.137 1.00 96.31 188 ARG A C 1
ATOM 1549 O O . ARG A 1 188 ? -20.428 -12.188 17.802 1.00 96.31 188 ARG A O 1
ATOM 1556 N N . LYS A 1 189 ? -19.127 -13.141 19.381 1.00 97.19 189 LYS A N 1
ATOM 1557 C CA . LYS A 1 189 ? -20.094 -13.039 20.483 1.00 97.19 189 LYS A CA 1
ATOM 1558 C C . LYS A 1 189 ? -20.564 -11.598 20.699 1.00 97.19 189 LYS A C 1
ATOM 1560 O O . LYS A 1 189 ? -21.743 -11.385 20.953 1.00 97.19 189 LYS A O 1
ATOM 1565 N N . TYR A 1 190 ? -19.662 -10.625 20.571 1.00 96.12 190 TYR A N 1
ATOM 1566 C CA . TYR A 1 190 ? -19.967 -9.203 20.756 1.00 96.12 190 TYR A CA 1
ATOM 1567 C C . TYR A 1 190 ? -20.357 -8.469 19.462 1.00 96.12 190 TYR A C 1
ATOM 1569 O O . TYR A 1 190 ? -20.492 -7.250 19.472 1.00 96.12 190 TYR A O 1
ATOM 1577 N N . GLY A 1 191 ? -20.583 -9.186 18.356 1.00 95.00 191 GLY A N 1
ATOM 1578 C CA . GLY A 1 191 ? -21.189 -8.620 17.146 1.00 95.00 191 GLY A CA 1
ATOM 1579 C C . GLY A 1 191 ? -20.220 -7.997 16.137 1.00 95.00 191 GLY A C 1
ATOM 1580 O O . GLY A 1 191 ? -20.669 -7.335 15.200 1.00 95.00 191 GLY A O 1
ATOM 1581 N N . VAL A 1 192 ? -18.906 -8.225 16.263 1.00 96.81 192 VAL A N 1
ATOM 1582 C CA . VAL A 1 192 ? -17.954 -7.859 15.200 1.00 96.81 192 VAL A CA 1
ATOM 1583 C C . VAL A 1 192 ? -18.255 -8.701 13.964 1.00 96.81 192 VAL A C 1
ATOM 1585 O O . VAL A 1 192 ? -18.416 -9.921 14.046 1.00 96.81 192 VAL A O 1
ATOM 1588 N N . ARG A 1 193 ? -18.317 -8.061 12.794 1.00 95.75 193 ARG A N 1
ATOM 1589 C CA . ARG A 1 193 ? -18.615 -8.760 11.537 1.00 95.75 193 ARG A CA 1
ATOM 1590 C C . ARG A 1 193 ? -17.474 -9.676 11.112 1.00 95.75 193 ARG A C 1
ATOM 1592 O O . ARG A 1 193 ? -16.299 -9.369 11.306 1.00 95.75 193 ARG A O 1
ATOM 1599 N N . PHE A 1 194 ? -17.834 -10.774 10.460 1.00 96.31 194 PHE A N 1
ATOM 1600 C CA . PHE A 1 194 ? -16.898 -11.696 9.825 1.00 96.31 194 PHE A CA 1
ATOM 1601 C C . PHE A 1 194 ? -17.234 -11.799 8.345 1.00 96.31 194 PHE A C 1
ATOM 1603 O O . PHE A 1 194 ? -18.396 -11.994 8.004 1.00 96.31 194 PHE A O 1
ATOM 1610 N N . ASN A 1 195 ? -16.213 -11.714 7.493 1.00 95.06 195 ASN A N 1
ATOM 1611 C CA . ASN A 1 195 ? -16.318 -11.936 6.052 1.00 95.06 195 ASN A CA 1
ATOM 1612 C C . ASN A 1 195 ? -17.484 -11.172 5.406 1.00 95.06 195 ASN A C 1
ATOM 1614 O O . ASN A 1 195 ? -18.369 -11.775 4.806 1.00 95.06 195 ASN A O 1
ATOM 1618 N N . ASP A 1 196 ? -17.473 -9.844 5.512 1.00 93.56 196 ASP A N 1
ATOM 1619 C CA . ASP A 1 196 ? -18.398 -8.951 4.812 1.00 93.56 196 ASP A CA 1
ATOM 1620 C C . ASP A 1 196 ? -17.723 -8.392 3.544 1.00 93.56 196 ASP A C 1
ATOM 1622 O O . ASP A 1 196 ? -17.195 -7.272 3.557 1.00 93.56 196 ASP A O 1
ATOM 1626 N N . PRO A 1 197 ? -17.738 -9.135 2.415 1.00 89.12 197 PRO A N 1
ATOM 1627 C CA . PRO A 1 197 ? -17.237 -8.638 1.136 1.00 89.12 197 PRO A CA 1
ATOM 1628 C C . PRO A 1 197 ? -18.123 -7.519 0.571 1.00 89.12 197 PRO A C 1
ATOM 1630 O O . PRO A 1 197 ? -17.724 -6.801 -0.342 1.00 89.12 197 PRO A O 1
ATOM 1633 N N . GLY A 1 198 ? -19.323 -7.296 1.112 1.00 88.56 198 GLY A N 1
ATOM 1634 C CA . GLY A 1 198 ? -20.145 -6.165 0.696 1.00 88.56 198 GLY A CA 1
ATOM 1635 C C . GLY A 1 198 ? -19.470 -4.814 0.974 1.00 88.56 198 GLY A C 1
ATOM 1636 O O . GLY A 1 198 ? -19.792 -3.835 0.301 1.00 88.56 198 GLY A O 1
ATOM 1637 N N . THR A 1 199 ? -18.488 -4.766 1.885 1.00 88.12 199 THR A N 1
ATOM 1638 C CA . THR A 1 199 ? -17.634 -3.592 2.139 1.00 88.12 199 THR A CA 1
ATOM 1639 C C . THR A 1 199 ? -17.013 -3.016 0.858 1.00 88.12 199 THR A C 1
ATOM 1641 O O . THR A 1 199 ? -16.963 -1.796 0.701 1.00 88.12 199 THR A O 1
ATOM 1644 N N . PHE A 1 200 ? -16.632 -3.877 -0.100 1.00 84.56 200 PHE A N 1
ATOM 1645 C CA . PHE A 1 200 ? -16.014 -3.465 -1.363 1.00 84.56 200 PHE A CA 1
ATOM 1646 C C . PHE A 1 200 ? -16.978 -2.624 -2.207 1.00 84.56 200 PHE A C 1
ATOM 1648 O O . PHE A 1 200 ? -16.582 -1.613 -2.783 1.00 84.56 200 PHE A O 1
ATOM 1655 N N . LYS A 1 201 ? -18.262 -3.002 -2.231 1.00 86.31 201 LYS A N 1
ATOM 1656 C CA . LYS A 1 201 ? -19.311 -2.259 -2.946 1.00 86.31 201 LYS A CA 1
ATOM 1657 C C . LYS A 1 201 ? -19.717 -0.987 -2.207 1.00 86.31 201 LYS A C 1
ATOM 1659 O O . LYS A 1 201 ? -20.016 0.019 -2.834 1.00 86.31 201 LYS A O 1
ATOM 1664 N N . ARG A 1 202 ? -19.709 -1.023 -0.874 1.00 89.25 202 ARG A N 1
ATOM 1665 C CA . ARG A 1 202 ? -20.150 0.092 -0.022 1.00 89.25 202 ARG A CA 1
ATOM 1666 C C . ARG A 1 202 ? -19.047 1.094 0.308 1.00 89.25 202 ARG A C 1
ATOM 1668 O O . ARG A 1 202 ? -19.253 1.922 1.187 1.00 89.25 202 ARG A O 1
ATOM 1675 N N . ALA A 1 203 ? -17.881 0.994 -0.332 1.00 87.31 203 ALA A N 1
ATOM 1676 C CA . ALA A 1 203 ? -16.721 1.834 -0.047 1.00 87.31 203 ALA A CA 1
ATOM 1677 C C . ALA A 1 203 ? -16.429 1.937 1.465 1.00 87.31 203 ALA A C 1
ATOM 1679 O O . ALA A 1 203 ? -16.270 3.032 2.001 1.00 87.31 203 ALA A O 1
ATOM 1680 N N . ASN A 1 204 ? -16.388 0.788 2.152 1.00 90.50 204 ASN A N 1
ATOM 1681 C CA . ASN A 1 204 ? -16.102 0.696 3.587 1.00 90.50 204 ASN A CA 1
ATOM 1682 C C . ASN A 1 204 ? -17.143 1.355 4.511 1.00 90.50 204 ASN A C 1
ATOM 1684 O O . ASN A 1 204 ? -16.824 1.766 5.627 1.00 90.50 204 ASN A O 1
ATOM 1688 N N . ARG A 1 205 ? -18.407 1.442 4.094 1.00 90.75 205 ARG A N 1
ATOM 1689 C CA . ARG A 1 205 ? -19.506 1.814 4.994 1.00 90.75 205 ARG A CA 1
ATOM 1690 C C . ARG A 1 205 ? -20.059 0.599 5.737 1.00 90.75 205 ARG A C 1
ATOM 1692 O O . ARG A 1 205 ? -20.233 -0.482 5.151 1.00 90.75 205 ARG A O 1
ATOM 1699 N N . PHE A 1 206 ? -20.334 0.775 7.030 1.00 91.69 206 PHE A N 1
ATOM 1700 C CA . PHE A 1 206 ? -20.860 -0.285 7.887 1.00 91.69 206 PHE A CA 1
ATOM 1701 C C . PHE A 1 206 ? -22.285 -0.665 7.477 1.00 91.69 206 PHE A C 1
ATOM 1703 O O . PHE A 1 206 ? -22.602 -1.848 7.340 1.00 91.69 206 PHE A O 1
ATOM 1710 N N . ARG A 1 207 ? -23.158 0.309 7.215 1.00 88.88 207 ARG A N 1
ATOM 1711 C CA . ARG A 1 207 ? -24.542 0.051 6.794 1.00 88.88 207 ARG A CA 1
ATOM 1712 C C . ARG A 1 207 ? -24.655 -0.012 5.273 1.00 88.88 207 ARG A C 1
ATOM 1714 O O . ARG A 1 207 ? -23.814 0.517 4.549 1.00 88.88 207 ARG A O 1
ATOM 1721 N N . LYS A 1 208 ? -25.683 -0.712 4.780 1.00 76.06 208 LYS A N 1
ATOM 1722 C CA . LYS A 1 208 ? -26.086 -0.612 3.371 1.00 76.06 208 LYS A CA 1
ATOM 1723 C C . LYS A 1 208 ? -26.615 0.802 3.141 1.00 76.06 208 LYS A C 1
ATOM 1725 O O . LYS 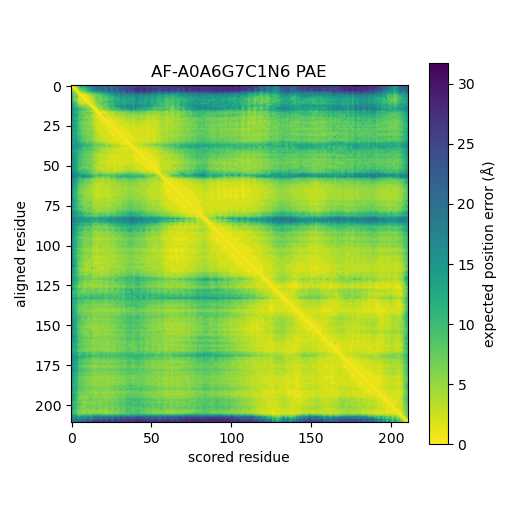A 1 208 ? -27.352 1.308 3.980 1.00 76.06 208 LYS A O 1
ATOM 1730 N N . VAL A 1 209 ? -26.237 1.411 2.020 1.00 60.72 209 VAL A N 1
ATOM 1731 C CA . VAL A 1 209 ? -26.923 2.609 1.532 1.00 60.72 209 VAL A CA 1
ATOM 1732 C C . VAL A 1 209 ? -28.351 2.162 1.234 1.00 60.72 209 VAL A C 1
ATOM 1734 O O . VAL A 1 209 ? -28.529 1.230 0.450 1.00 60.72 209 VAL A O 1
ATOM 1737 N N . SER A 1 210 ? -29.338 2.717 1.935 1.00 52.38 210 SER A N 1
ATOM 1738 C CA . SER A 1 210 ? -30.743 2.534 1.574 1.00 52.38 210 SER A CA 1
ATOM 1739 C C . SER A 1 210 ? -30.925 3.129 0.181 1.00 52.38 210 SER A C 1
ATOM 1741 O O . SER A 1 210 ? -30.743 4.334 0.012 1.00 52.38 210 SER A O 1
ATOM 1743 N N . THR A 1 211 ? -31.159 2.267 -0.803 1.00 39.72 211 THR A N 1
ATOM 1744 C CA . THR A 1 211 ? -31.680 2.653 -2.119 1.00 39.72 211 THR A CA 1
ATOM 1745 C C . THR A 1 211 ? -33.133 3.046 -1.991 1.00 39.72 211 THR A C 1
ATOM 1747 O O . THR A 1 211 ? -33.841 2.287 -1.288 1.00 39.72 211 THR A O 1
#

Sequence (211 aa):
MASLGAIKRLLTTPDVVLGGLFRLHRMFSDMDREVENGSLKIETSSKLKRIMFLSIVPVTIFAHVVLYFFFAGALLDWLNGRYVLVVGFPQGVDNMLISLNVVIYTILLPNLLRQFCLHFIPSNMHYFGDVKEGNVIEQTQVLNIWWTYPMQLFYFFFCWTRSIHHFVVNETFYVRHIGRKKAQEVLRKYGVRFNDPGTFKRANRFRKVST

pLDDT: mean 88.51, std 11.46, range [33.94, 98.06]

Foldseek 3Di:
DQPQALVNCLVLQLDCPVVVVVVLVVVLVVLVVCVVVVVDPPVRSVVVSVCSCVVCPDPPVVLVVLVVLVVVQVVVVVCCVVPVDDDDDPPVNVVVCVVCVCVCVPPSVLVSLLSSLVRPPVVLFAADAPDPPPRLLLGGAQEDDPVNVVSCVSVVVCSLQVSVCSVVVPDDPVVSVVCSVVSVVVSVVVRRHYNDPCSSVSSRHSDDDDD

Secondary structure (DSSP, 8-state):
-----HHHHHHHTT-HHHHHHHHHHHHHHHHHHHHHTTSS-HHHHHHHHHHHHHHHHHHHHHHHHHHHHHHHHHHHHHHHHHHT------HHHHHHHHHTHHHIIIIIHHHHHHHHHHHHTGGGSB--BSPPTT-GGGGBEE---GGGHHHHHHTTTHHHHGGGGGT-TTS-HHHHHHTHHHHHHHHHHTT-EE--THHHHTTTBSSPP--